Protein 1NZS (pdb70)

Secondary structure (DSSP, 8-state):
--------TTT-

InterPro domains:
  IPR000276 G protein-coupled receptor, rhodopsin-like [PF00001] (55-306)
  IPR000276 G protein-coupled receptor, rhodopsin-like [PR00237] (39-63)
  IPR000276 G protein-coupled receptor, rhodopsin-like [PR00237] (72-93)
  IPR000276 G protein-coupled receptor, rhodopsin-like [PR00237] (117-139)
  IPR000276 G protein-coupled receptor, rhodopsin-like [PR00237] (152-173)
  IPR000276 G protein-coupled receptor, rhodopsin-like [PR00237] (204-227)
  IPR000276 G protein-coupled receptor, rhodopsin-like [PR00237] (250-274)
  IPR000276 G protein-coupled receptor, rhodopsin-like [PR00237] (288-314)
  IPR000276 G protein-coupled receptor, rhodopsin-like [PS00237] (123-139)
  IPR000276 G protein-coupled receptor, rhodopsin-like [SM01381] (48-321)
  IPR000732 Rhodopsin [PR00579] (3-21)
  IPR000732 Rhodopsin [PR00579] (22-38)
  IPR000732 Rhodopsin [PR00579] (85-101)
  IPR000732 Rhodopsin [PR00579] (191-207)
  IPR000732 Rhodopsin [PR00579] (271-289)
  IPR000732 Rhodopsin [PR00579] (319-332)
  IPR001760 Opsin [PR00238] (60-72)
  IPR001760 Opsin [PR00238] (174-186)
  IPR001760 Opsin [PR00238] (285-297)
  IPR017452 GPCR, rhodopsin-like, 7TM [PS50262] (54-306)

B-factor: mean 28.28, std 30.86, range [15.0, 99.99]

GO terms:
  GO:0005502 11-cis retinal binding (F, IDA)
  GO:0008020 G protein-coupled photoreceptor activity (F, IDA)
  GO:0016020 membrane (C, IDA)
  GO:0016038 absorption of visible light (P, IDA)
  GO:0016056 G protein-coupled opsin signaling pathway (P, IDA)
  GO:0141190 transducin-mediated opsin signaling pathway (P, IDA)
  GO:0007603 phototransduction, visible light (P, IDA)
  GO:0016020 membrane (C, EXP)
  GO:0005515 protein binding (F, IPI)
  GO:0005886 plasma membrane (C, IDA)
  GO:0097381 photoreceptor disc membrane (C, TAS)
  GO:0000139 Golgi membrane (C, TAS)
  GO:0042802 identical protein binding (F, IPI)
  GO:0042622 photoreceptor outer segment membrane (C, IDA)
  GO:0002046 opsin binding (F, IDA)
  GO:0008270 zinc ion binding (F, IDA)
  GO:0009416 response to light stimulus (P, IDA)
  GO:0097648 G protein-coupled receptor complex (C, IDA)
  GO:0001965 G-protein alpha-subunit binding (F, IPI)
  GO:1990763 arrestin family protein binding (F, IPI)

Organism: Bos taurus (NCBI:txid9913)

Radius of gyration: 6.6 Å; Cα contacts (8 Å, |Δi|>4): 7; chains: 1; bounding box: 14×11×12 Å

Sequence (12 aa):
DDEAVKEQVAPADDEAVKEQVAPADDEAVKEQVAPADDEAVKEQVAPADDEAVKEQVAPADDEAVKEQVAPADDEAVKEQVAPADDEAVKEQVAPADDEAVKEQVAPADDEAVKEQVAPADDEAVKEQVAPADDEAVKEQVAPADDEAVKEQVAPADDEAVKEQVAPADDEAVKEQVAPADDEAVKEQVAPA

Foldseek 3Di:
DCPPVQVPVNVD

Solvent-accessible surface area: 1650 Å² total

Structure (mmCIF, N/CA/C/O backbone):
data_1NZS
#
_entry.id   1NZS
#
loop_
_atom_site.group_PDB
_atom_site.id
_atom_site.type_symbol
_atom_site.label_atom_id
_atom_site.label_alt_id
_atom_site.label_comp_id
_atom_site.label_asym_id
_atom_site.label_entity_id
_atom_site.label_seq_id
_atom_site.pdbx_PDB_ins_code
_atom_site.Cartn_x
_atom_site.Cartn_y
_atom_site.Cartn_z
_atom_site.occupancy
_atom_site.B_iso_or_equiv
_atom_site.auth_seq_id
_atom_site.auth_comp_id
_atom_site.auth_asym_id
_atom_site.auth_atom_id
_atom_site.pdbx_PDB_model_num
ATOM 1 N N . ASP A 1 1 ? 1.653 6.683 -2.728 1.00 15.00 330 ASP A N 1
ATOM 2 C CA . ASP A 1 1 ? 2.985 6.401 -3.253 1.00 15.00 330 ASP A CA 1
ATOM 3 C C . ASP A 1 1 ? 3.967 5.820 -2.267 1.00 15.00 330 ASP A C 1
ATOM 4 O O . ASP A 1 1 ? 5.003 5.562 -2.609 1.00 15.00 330 ASP A O 1
ATOM 12 N N . ASP A 1 2 ? 3.608 5.546 -1.086 1.00 15.00 331 ASP A N 1
ATOM 13 C CA . ASP A 1 2 ? 4.423 4.921 -0.048 1.00 15.00 331 ASP A CA 1
ATOM 14 C C . ASP A 1 2 ? 4.714 3.467 -0.327 1.00 15.00 331 ASP A C 1
ATOM 15 O O . ASP A 1 2 ? 5.810 3.049 -0.267 1.00 15.00 331 ASP A O 1
ATOM 21 N N . GLU A 1 3 ? 3.709 2.728 -0.565 1.00 15.00 332 GLU A N 1
ATOM 22 C CA . GLU A 1 3 ? 3.725 1.394 -1.119 1.00 15.00 332 GLU A CA 1
ATOM 23 C C . GLU A 1 3 ? 3.520 1.551 -2.616 1.00 15.00 332 GLU A C 1
ATOM 24 O O . GLU A 1 3 ? 2.740 2.273 -3.051 1.00 15.00 332 GLU A O 1
ATOM 31 N N . ALA A 1 4 ? 4.253 0.865 -3.373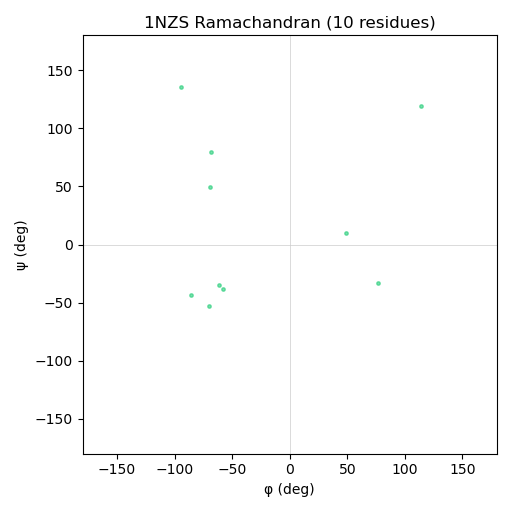 1.00 15.00 333 ALA A N 1
ATOM 32 C CA . ALA A 1 4 ? 4.356 1.007 -4.820 1.00 15.00 333 ALA A CA 1
ATOM 33 C C . ALA A 1 4 ? 3.209 0.613 -5.652 1.00 15.00 333 ALA A C 1
ATOM 34 O O . ALA A 1 4 ? 2.934 1.277 -6.602 1.00 15.00 333 ALA A O 1
ATOM 60 N N . VAL A 1 8 ? -5.513 2.692 -4.980 1.00 15.00 337 VAL A N 1
ATOM 61 C CA . VAL A 1 8 ? -6.881 2.199 -4.830 1.00 15.00 337 VAL A CA 1
ATOM 62 C C . VAL A 1 8 ? -6.948 1.261 -3.749 1.00 15.00 337 VAL A C 1
ATOM 63 O O . VAL A 1 8 ? -7.505 1.546 -2.805 1.00 15.00 337 VAL A O 1
ATOM 75 N N . LYS A 1 10 ? -5.028 0.306 -1.436 1.00 15.00 339 LYS A N 1
ATOM 76 C CA . LYS A 1 10 ? -4.009 0.567 -0.459 1.00 15.00 339 LYS A CA 1
ATOM 77 C C . LYS A 1 10 ? -4.546 0.401 0.933 1.00 15.00 339 LYS A C 1
ATOM 78 O O . LYS A 1 10 ? -5.217 1.235 1.414 1.00 15.00 339 LYS A O 1
ATOM 96 N N . GLU A 1 12 ? -3.817 -2.236 4.798 1.00 15.00 341 GLU A N 1
ATOM 97 C CA . GLU A 1 12 ? -2.782 -2.747 5.706 1.00 15.00 341 GLU A CA 1
ATOM 98 C C . GLU A 1 12 ? -1.865 -3.771 5.025 1.00 15.00 341 GLU A C 1
ATOM 99 O O . GLU A 1 12 ? -0.661 -3.681 5.207 1.00 15.00 341 GLU A O 1
ATOM 121 N N . GLN A 1 15 ? 0.488 -1.711 3.092 1.00 15.00 344 GLN A N 1
ATOM 122 C CA . GLN A 1 15 ? 1.420 -1.062 4.045 1.00 15.00 344 GLN A CA 1
ATOM 123 C C . GLN A 1 15 ? 2.505 -2.012 4.589 1.00 15.00 344 GLN A C 1
ATOM 124 O O . GLN A 1 15 ? 3.616 -1.565 4.820 1.00 15.00 344 GLN A O 1
ATOM 133 N N . VAL A 1 16 ? 2.181 -3.298 4.760 1.00 15.00 345 VAL A N 1
ATOM 134 C CA . VAL A 1 16 ? 3.107 -4.361 5.216 1.00 15.00 345 VAL A CA 1
ATOM 135 C C . VAL A 1 16 ? 4.289 -4.574 4.249 1.00 15.00 345 VAL A C 1
ATOM 136 O O . VAL A 1 16 ? 5.398 -4.805 4.705 1.00 15.00 345 VAL A O 1
ATOM 141 N N . ALA A 1 17 ? 4.052 -4.423 2.948 1.00 15.00 346 ALA A N 1
ATOM 142 C CA . ALA A 1 17 ? 5.086 -4.607 1.910 1.00 15.00 346 ALA A CA 1
ATOM 143 C C . ALA A 1 17 ? 6.310 -3.686 2.072 1.00 15.00 346 ALA A C 1
ATOM 144 O O . ALA A 1 17 ? 7.403 -4.148 1.771 1.00 15.00 346 ALA A O 1
ATOM 147 N N . PRO A 1 18 ? 6.159 -2.416 2.484 1.00 15.00 347 PRO A N 1
ATOM 148 C CA . PRO A 1 18 ? 7.290 -1.654 3.033 1.00 15.00 347 PRO A CA 1
ATOM 149 C C . PRO A 1 18 ? 7.522 -1.848 4.531 1.00 15.00 347 PRO A C 1
ATOM 150 O O . PRO A 1 18 ? 8.655 -2.005 4.927 1.00 15.00 347 PRO A O 1
ATOM 154 N N . ALA A 1 19 ? 6.465 -1.836 5.336 1.00 15.00 348 ALA A N 1
ATOM 155 C CA . ALA A 1 19 ? 6.532 -1.965 6.797 1.00 15.00 348 ALA A CA 1
ATOM 156 C C . ALA A 1 19 ? 5.413 -2.716 7.366 1.00 15.00 348 ALA A C 1
ATOM 157 O O . ALA A 1 19 ? 5.666 -3.804 7.753 1.00 15.00 348 ALA A O 1
ATOM 161 N N . ASP A 1 1 ? 2.103 6.518 -4.289 1.00 99.99 330 ASP A N 2
ATOM 162 C CA . ASP A 1 1 ? 3.483 6.235 -4.725 1.00 99.99 330 ASP A CA 2
ATOM 163 C C . ASP A 1 1 ? 4.397 5.725 -3.592 1.00 99.99 330 ASP A C 2
ATOM 164 O O . ASP A 1 1 ? 5.620 5.689 -3.737 1.00 99.99 330 ASP A O 2
ATOM 172 N N . ASP A 1 2 ? 3.758 5.170 -2.558 1.00 99.99 331 ASP A N 2
ATOM 173 C CA . ASP A 1 2 ? 4.409 4.574 -1.377 1.00 99.99 331 ASP A CA 2
ATOM 174 C C . ASP A 1 2 ? 4.789 3.106 -1.653 1.00 99.99 331 ASP A C 2
ATOM 175 O O . ASP A 1 2 ? 5.968 2.804 -1.826 1.00 99.99 331 ASP A O 2
ATOM 181 N N . GLU A 1 3 ? 3.797 2.222 -1.552 1.00 99.99 332 GLU A N 2
ATOM 182 C CA . GLU A 1 3 ? 3.837 0.831 -2.041 1.00 99.99 332 GLU A CA 2
ATOM 183 C C . GLU A 1 3 ? 3.521 0.858 -3.550 1.00 99.99 332 GLU A C 2
ATOM 184 O O . GLU A 1 3 ? 2.974 1.836 -4.064 1.00 99.99 332 GLU A O 2
ATOM 191 N N . ALA A 1 4 ? 3.920 -0.196 -4.267 1.00 99.99 333 ALA A N 2
ATOM 192 C CA . ALA A 1 4 ? 3.885 -0.215 -5.741 1.00 99.99 333 ALA A CA 2
ATOM 193 C C . ALA A 1 4 ? 2.689 -0.919 -6.409 1.00 99.99 333 ALA A C 2
ATOM 194 O O . ALA A 1 4 ? 2.319 -0.546 -7.523 1.00 99.99 333 ALA A O 2
ATOM 220 N N . VAL A 1 8 ? -6.179 1.039 -5.576 1.00 99.99 337 VAL A N 2
ATOM 221 C CA . VAL A 1 8 ? -7.607 0.666 -5.453 1.00 99.99 337 VAL A CA 2
ATOM 222 C C . VAL A 1 8 ? -7.966 0.406 -3.979 1.00 99.99 337 VAL A C 2
ATOM 223 O O . VAL A 1 8 ? -8.679 1.218 -3.389 1.00 99.99 337 VAL A O 2
ATOM 235 N N . LYS A 1 10 ? -5.843 0.059 -0.996 1.00 99.99 339 LYS A N 2
ATOM 236 C CA . LYS A 1 10 ? -4.524 0.240 -0.366 1.00 99.99 339 LYS A CA 2
ATOM 237 C C . LYS A 1 10 ? -4.706 0.429 1.148 1.00 99.99 339 LYS A C 2
ATOM 238 O O . LYS A 1 10 ? -4.868 1.543 1.650 1.00 99.99 339 LYS A O 2
ATOM 256 N N . GLU A 1 12 ? -3.757 -2.204 4.990 1.00 99.99 341 GLU A N 2
ATOM 257 C CA . GLU A 1 12 ? -2.620 -2.789 5.737 1.00 99.99 341 GLU A CA 2
ATOM 258 C C . GLU A 1 12 ? -1.847 -3.864 4.961 1.00 99.99 341 GLU A C 2
ATOM 259 O O . GLU A 1 12 ? -0.627 -3.933 5.101 1.00 99.99 341 GLU A O 2
ATOM 281 N N . GLN A 1 15 ? 0.462 -1.709 3.090 1.00 99.99 344 GLN A N 2
ATOM 282 C CA . GLN A 1 15 ? 1.426 -1.050 4.004 1.00 99.99 344 GLN A CA 2
ATOM 283 C C . GLN A 1 15 ? 2.551 -1.959 4.528 1.00 99.99 344 GLN A C 2
ATOM 284 O O . GLN A 1 15 ? 3.654 -1.467 4.763 1.00 99.99 344 GLN A O 2
ATOM 293 N N . VAL A 1 16 ? 2.256 -3.248 4.727 1.00 99.99 345 VAL A N 2
ATOM 294 C CA . VAL A 1 16 ? 3.222 -4.250 5.234 1.00 99.99 345 VAL A CA 2
ATOM 295 C C . VAL A 1 16 ? 4.407 -4.542 4.305 1.00 99.99 345 VAL A C 2
ATOM 296 O O . VAL A 1 16 ? 5.491 -4.862 4.796 1.00 99.99 345 VAL A O 2
ATOM 301 N N . ALA A 1 17 ? 4.175 -4.470 2.989 1.00 99.99 346 ALA A N 2
ATOM 302 C CA . ALA A 1 17 ? 5.222 -4.695 1.978 1.00 99.99 346 ALA A CA 2
ATOM 303 C C . ALA A 1 17 ? 6.411 -3.720 2.119 1.00 99.99 346 ALA A C 2
ATOM 304 O O . ALA A 1 17 ? 7.533 -4.141 1.839 1.00 99.99 346 ALA A O 2
ATOM 307 N N . PRO A 1 18 ? 6.194 -2.444 2.490 1.00 99.99 347 PRO A N 2
ATOM 308 C CA . PRO A 1 18 ? 7.274 -1.612 3.057 1.00 99.99 347 PRO A CA 2
ATOM 309 C C . PRO A 1 18 ? 7.600 -1.954 4.525 1.00 99.99 347 PRO A C 2
ATOM 310 O O . PRO A 1 18 ? 8.722 -2.372 4.804 1.00 99.99 347 PRO A O 2
ATOM 314 N N . ALA A 1 19 ? 6.614 -1.802 5.418 1.00 99.99 348 ALA A N 2
ATOM 315 C CA . ALA A 1 19 ? 6.803 -1.925 6.881 1.00 99.99 348 ALA A CA 2
ATOM 316 C C . ALA A 1 19 ? 5.461 -2.081 7.607 1.00 99.99 348 ALA A C 2
ATOM 317 O O . ALA A 1 19 ? 5.354 -3.067 8.368 1.00 99.99 348 ALA A O 2
ATOM 321 N N . ASP A 1 1 ? 2.705 6.528 -3.708 1.00 99.99 330 ASP A N 3
ATOM 322 C CA . ASP A 1 1 ? 4.061 6.152 -4.138 1.00 99.99 330 ASP A CA 3
ATOM 323 C C . ASP A 1 1 ? 5.072 5.987 -2.980 1.00 99.99 330 ASP A C 3
ATOM 324 O O . ASP A 1 1 ? 6.281 6.134 -3.164 1.00 99.99 330 ASP A O 3
ATOM 332 N N . ASP A 1 2 ? 4.546 5.565 -1.831 1.00 99.99 331 ASP A N 3
ATOM 333 C CA . ASP A 1 2 ? 5.336 5.143 -0.654 1.00 99.99 331 ASP A CA 3
ATOM 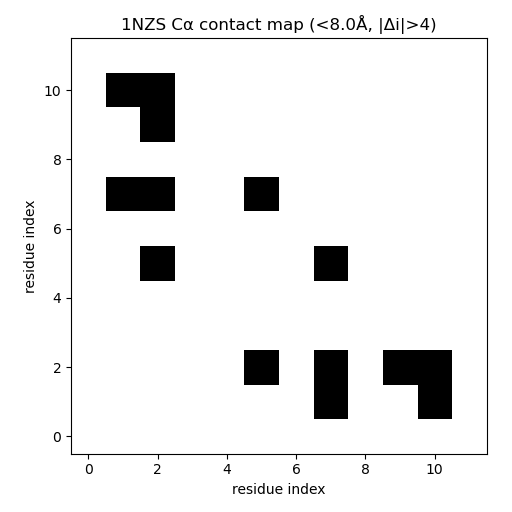334 C C . ASP A 1 2 ? 5.572 3.630 -0.772 1.00 99.99 331 ASP A C 3
ATOM 335 O O . ASP A 1 2 ? 6.712 3.183 -0.894 1.00 99.99 331 ASP A O 3
ATOM 341 N N . GLU A 1 3 ? 4.489 2.881 -0.565 1.00 99.99 332 GLU A N 3
ATOM 342 C CA . GLU A 1 3 ? 4.237 1.551 -1.137 1.00 99.99 332 GLU A CA 3
ATOM 343 C C . GLU A 1 3 ? 3.955 1.771 -2.642 1.00 99.99 332 GLU A C 3
ATOM 344 O O . GLU A 1 3 ? 3.427 2.812 -3.036 1.00 99.99 332 GLU A O 3
ATOM 351 N N . ALA A 1 4 ? 4.354 0.807 -3.473 1.00 99.99 333 ALA A N 3
ATOM 352 C CA . ALA A 1 4 ? 4.403 0.983 -4.941 1.00 99.99 333 ALA A CA 3
ATOM 353 C C . ALA A 1 4 ? 3.138 0.695 -5.776 1.00 99.99 333 ALA A C 3
ATOM 354 O O . ALA A 1 4 ? 3.036 1.192 -6.899 1.00 99.99 333 ALA A O 3
ATOM 380 N N . VAL A 1 8 ? -5.926 3.606 -4.338 1.00 99.99 337 VAL A N 3
ATOM 381 C CA . VAL A 1 8 ? -7.323 3.243 -4.009 1.00 99.99 337 VAL A CA 3
ATOM 382 C C . VAL A 1 8 ? -7.363 2.104 -2.976 1.00 99.99 337 VAL A C 3
ATOM 383 O O . VAL A 1 8 ? -7.849 2.319 -1.863 1.00 99.99 337 VAL A O 3
ATOM 395 N N . LYS A 1 10 ? -5.180 0.771 -1.170 1.00 99.99 339 LYS A N 3
ATOM 396 C CA . LYS A 1 10 ? -4.028 0.901 -0.262 1.00 99.99 339 LYS A CA 3
ATOM 397 C C . LYS 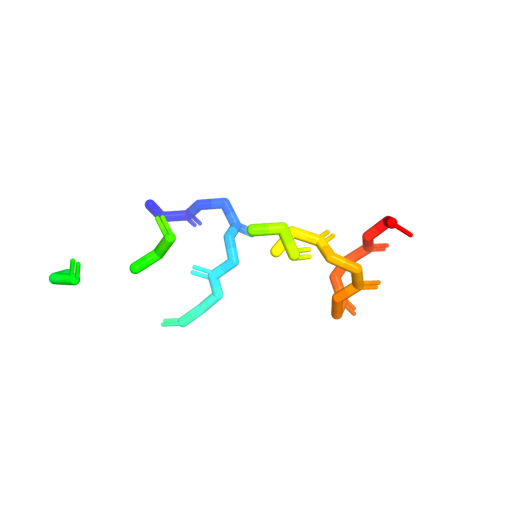A 1 10 ? -4.491 0.802 1.206 1.00 99.99 339 LYS A C 3
ATOM 398 O O . LYS A 1 10 ? -5.064 1.751 1.745 1.00 99.99 339 LYS A O 3
ATOM 416 N N . GLU A 1 12 ? -3.752 -2.228 4.882 1.00 99.99 341 GLU A N 3
ATOM 417 C CA . GLU A 1 12 ? -2.696 -2.832 5.723 1.00 99.99 341 GLU A CA 3
ATOM 418 C C . GLU A 1 12 ? -1.841 -3.867 4.982 1.00 99.99 341 GLU A C 3
ATOM 419 O O . GLU A 1 12 ? -0.617 -3.805 5.092 1.00 99.99 341 GLU A O 3
ATOM 441 N N . GLN A 1 15 ? 0.465 -1.632 3.043 1.00 99.99 344 GLN A N 3
ATOM 442 C CA . GLN A 1 15 ? 1.457 -0.958 3.919 1.00 99.99 344 GLN A CA 3
ATOM 443 C C . GLN A 1 15 ? 2.554 -1.875 4.471 1.00 99.99 344 GLN A C 3
ATOM 444 O O . GLN A 1 15 ? 3.663 -1.402 4.712 1.00 99.99 344 GLN A O 3
ATOM 453 N N . VAL A 1 16 ? 2.221 -3.150 4.712 1.00 99.99 345 VAL A N 3
ATOM 454 C CA . VAL A 1 16 ? 3.137 -4.203 5.192 1.00 99.99 345 VAL A CA 3
ATOM 455 C C . VAL A 1 16 ? 4.306 -4.490 4.227 1.00 99.99 345 VAL A C 3
ATOM 456 O O . VAL A 1 16 ? 5.395 -4.825 4.694 1.00 99.99 345 VAL A O 3
ATOM 461 N N . ALA A 1 17 ? 4.075 -4.339 2.919 1.00 99.99 346 ALA A N 3
ATOM 462 C CA . ALA A 1 17 ? 5.107 -4.567 1.890 1.00 99.99 346 ALA A CA 3
ATOM 463 C C . ALA A 1 17 ? 6.373 -3.700 2.086 1.00 99.99 346 ALA A C 3
ATOM 464 O O . ALA A 1 17 ? 7.457 -4.200 1.790 1.00 99.99 346 ALA A O 3
ATOM 467 N N . PRO A 1 18 ? 6.261 -2.436 2.535 1.00 99.99 347 PRO A N 3
ATOM 468 C CA . PRO A 1 18 ? 7.413 -1.758 3.161 1.00 99.99 347 PRO A CA 3
ATOM 469 C C . PRO A 1 18 ? 7.546 -1.950 4.685 1.00 99.99 347 PRO A C 3
ATOM 470 O O . PRO A 1 18 ? 8.615 -2.352 5.139 1.00 99.99 347 PRO A O 3
ATOM 474 N N . ALA A 1 19 ? 6.454 -1.751 5.435 1.00 99.99 348 ALA A N 3
ATOM 475 C CA . ALA A 1 19 ? 6.458 -1.762 6.914 1.00 99.99 348 ALA A CA 3
ATOM 476 C C . ALA A 1 19 ? 5.041 -1.975 7.472 1.00 99.99 348 ALA A C 3
ATOM 477 O O . ALA A 1 19 ? 4.820 -3.083 8.000 1.00 99.99 348 ALA A O 3
ATOM 481 N N . ASP A 1 1 ? 1.912 8.288 -0.509 1.00 99.99 330 ASP A N 4
ATOM 482 C CA . ASP A 1 1 ? 3.256 8.196 -1.106 1.00 99.99 330 ASP A CA 4
ATOM 483 C C . ASP A 1 1 ? 4.315 7.612 -0.152 1.00 99.99 330 ASP A C 4
ATOM 484 O O . ASP A 1 1 ? 5.518 7.827 -0.323 1.00 99.99 330 ASP A O 4
ATOM 492 N N . ASP A 1 2 ? 3.838 6.779 0.777 1.00 99.99 331 ASP A N 4
ATOM 493 C CA . ASP A 1 2 ? 4.682 5.975 1.679 1.00 99.99 331 ASP A CA 4
ATOM 494 C C . ASP A 1 2 ? 4.862 4.577 1.071 1.00 99.99 331 ASP A C 4
ATOM 495 O O . ASP A 1 2 ? 5.954 4.233 0.621 1.00 99.99 331 ASP A O 4
ATOM 501 N N . GLU A 1 3 ? 3.772 3.808 1.071 1.00 99.99 332 GLU A N 4
ATOM 502 C CA . GLU A 1 3 ? 3.611 2.535 0.354 1.00 99.99 332 GLU A CA 4
ATOM 503 C C . GLU A 1 3 ? 3.511 2.809 -1.160 1.00 99.99 332 GLU A C 4
ATOM 504 O O . GLU A 1 3 ? 3.199 3.920 -1.593 1.00 99.99 332 GLU A O 4
ATOM 511 N N . ALA A 1 4 ? 3.873 1.790 -1.943 1.00 99.99 333 ALA A N 4
ATOM 512 C CA . ALA A 1 4 ? 4.072 1.878 -3.401 1.00 99.99 333 ALA A CA 4
ATOM 513 C C . ALA A 1 4 ? 2.859 2.182 -4.296 1.00 99.99 333 ALA A C 4
ATOM 514 O O . ALA A 1 4 ? 3.025 2.871 -5.304 1.00 99.99 333 ALA A O 4
ATOM 540 N N . VAL A 1 8 ? -5.923 5.900 -2.960 1.00 99.99 337 VAL A N 4
ATOM 541 C CA . VAL A 1 8 ? -7.179 5.126 -2.893 1.00 99.99 337 VAL A CA 4
ATOM 542 C C . VAL A 1 8 ? -6.933 3.640 -2.610 1.00 99.99 337 VAL A C 4
ATOM 543 O O . VAL A 1 8 ? -7.413 3.130 -1.597 1.00 99.99 337 VAL A O 4
ATOM 555 N N . LYS A 1 10 ? -4.626 1.532 -1.113 1.00 99.99 339 LYS A N 4
ATOM 556 C CA . LYS A 1 10 ? -3.594 1.582 -0.065 1.00 99.99 339 LYS A CA 4
ATOM 557 C C . LYS A 1 10 ? -4.237 1.058 1.224 1.00 99.99 339 LYS A C 4
ATOM 558 O O . LYS A 1 10 ? -5.121 1.697 1.800 1.00 99.99 339 LYS A O 4
ATOM 576 N N . GLU A 1 12 ? -3.661 -1.907 4.837 1.00 99.99 341 GLU A N 4
ATOM 577 C CA . GLU A 1 12 ? -2.739 -2.508 5.815 1.00 99.99 341 GLU A CA 4
ATOM 578 C C . GLU A 1 12 ? -1.903 -3.615 5.161 1.00 99.99 341 GLU A C 4
ATOM 579 O O . GLU A 1 12 ? -0.682 -3.604 5.300 1.00 99.99 341 GLU A O 4
ATOM 601 N N . GLN A 1 15 ? 0.530 -1.897 2.937 1.00 99.99 344 GLN A N 4
ATOM 602 C CA . GLN A 1 15 ? 1.552 -1.231 3.771 1.00 99.99 344 GLN A CA 4
ATOM 603 C C . GLN A 1 15 ? 2.538 -2.222 4.424 1.00 99.99 344 GLN A C 4
ATOM 604 O O . GLN A 1 15 ? 3.589 -1.807 4.899 1.00 99.99 344 GLN A O 4
ATOM 613 N N . VAL A 1 16 ? 2.173 -3.507 4.460 1.00 99.99 345 VAL A N 4
ATOM 614 C CA . VAL A 1 16 ? 3.061 -4.616 4.865 1.00 99.99 345 VAL A CA 4
ATOM 615 C C . VAL A 1 16 ? 4.332 -4.666 3.990 1.00 99.99 345 VAL A C 4
ATOM 616 O O . VAL A 1 16 ? 5.405 -4.974 4.510 1.00 99.99 345 VAL A O 4
ATOM 621 N N . ALA A 1 17 ? 4.200 -4.295 2.712 1.00 99.99 346 ALA A N 4
ATOM 622 C CA . ALA A 1 17 ? 5.315 -4.303 1.747 1.00 99.99 346 ALA A CA 4
ATOM 623 C C . ALA A 1 17 ? 6.504 -3.406 2.153 1.00 99.99 346 ALA A C 4
ATOM 624 O O . ALA A 1 17 ? 7.634 -3.840 1.928 1.00 99.99 346 ALA A O 4
ATOM 627 N N . PRO A 1 18 ? 6.302 -2.198 2.711 1.00 99.99 347 PRO A N 4
ATOM 628 C CA . PRO A 1 18 ? 7.382 -1.515 3.453 1.00 99.99 347 PRO A CA 4
ATOM 629 C C . PRO A 1 18 ? 7.548 -1.969 4.916 1.00 99.99 347 PRO A C 4
ATOM 630 O O . PRO A 1 18 ? 8.682 -2.176 5.349 1.00 99.99 347 PRO A O 4
ATOM 634 N N . ALA A 1 19 ? 6.432 -2.170 5.623 1.00 99.99 348 ALA A N 4
ATOM 635 C CA . ALA A 1 19 ? 6.400 -2.581 7.043 1.00 99.99 348 ALA A CA 4
ATOM 636 C C . ALA A 1 19 ? 5.001 -3.089 7.421 1.00 99.99 348 ALA A C 4
ATOM 637 O O . ALA A 1 19 ? 4.893 -4.319 7.609 1.00 99.99 348 ALA A O 4
ATOM 641 N N . ASP A 1 1 ? -0.269 7.789 -2.886 1.00 99.99 330 ASP A N 5
ATOM 642 C CA . ASP A 1 1 ? 1.073 7.358 -3.320 1.00 99.99 330 ASP A CA 5
ATOM 643 C C . ASP A 1 1 ? 1.859 6.563 -2.253 1.00 99.99 330 ASP A C 5
ATOM 644 O O . ASP A 1 1 ? 3.026 6.234 -2.469 1.00 99.99 330 ASP A O 5
ATOM 652 N N . ASP A 1 2 ? 1.131 6.070 -1.249 1.00 99.99 331 ASP A N 5
ATOM 653 C CA . ASP A 1 2 ? 1.665 5.378 -0.055 1.00 99.99 331 ASP A CA 5
ATOM 654 C C . ASP A 1 2 ? 2.489 4.101 -0.295 1.00 99.99 331 ASP A C 5
ATOM 655 O O . ASP A 1 2 ? 3.601 4.001 0.227 1.00 99.99 331 ASP A O 5
ATOM 661 N N . GLU A 1 3 ? 1.917 3.134 -1.010 1.00 99.99 332 GLU A N 5
ATOM 662 C CA . GLU A 1 3 ? 2.607 1.896 -1.427 1.00 99.99 332 GLU A CA 5
ATOM 663 C C . GLU A 1 3 ? 2.905 1.973 -2.942 1.00 99.99 332 GLU A C 5
ATOM 664 O O . GLU A 1 3 ? 2.408 2.862 -3.632 1.00 99.99 332 GLU A O 5
ATOM 671 N N . ALA A 1 4 ? 3.849 1.145 -3.393 1.00 99.99 333 ALA A N 5
ATOM 672 C CA . ALA A 1 4 ? 4.397 1.202 -4.767 1.00 99.99 333 ALA A CA 5
ATOM 673 C C . ALA A 1 4 ? 3.633 0.488 -5.896 1.00 99.99 333 ALA A C 5
ATOM 674 O O . ALA A 1 4 ? 3.590 1.015 -7.013 1.00 99.99 333 ALA A O 5
ATOM 700 N N . VAL A 1 8 ? -5.770 -0.018 -6.499 1.00 99.99 337 VAL A N 5
ATOM 701 C CA . VAL A 1 8 ? -7.140 -0.382 -6.063 1.00 99.99 337 VAL A CA 5
ATOM 702 C C . VAL A 1 8 ? -7.225 -0.850 -4.592 1.00 99.99 337 VAL A C 5
ATOM 703 O O . VAL A 1 8 ? -7.552 -0.021 -3.742 1.00 99.99 337 VAL A O 5
ATOM 715 N N . LYS A 1 10 ? -5.795 -1.272 -1.722 1.00 99.99 339 LYS A N 5
ATOM 716 C CA . LYS A 1 10 ? -4.539 -0.792 -1.117 1.00 99.99 339 LYS A CA 5
ATOM 717 C C . LYS A 1 10 ? -4.763 -0.431 0.364 1.00 99.99 339 LYS A C 5
ATOM 718 O O . LYS A 1 10 ? -4.990 0.730 0.713 1.00 99.99 339 LYS A O 5
ATOM 736 N N . GLU A 1 12 ? -3.843 -2.239 4.703 1.00 99.99 341 GLU A N 5
ATOM 737 C CA . GLU A 1 12 ? -2.741 -2.656 5.595 1.00 99.99 341 GLU A CA 5
ATOM 738 C C . GLU A 1 12 ? -1.848 -3.725 4.951 1.00 99.99 341 GLU A C 5
ATOM 739 O O . GLU A 1 12 ? -0.642 -3.702 5.180 1.00 99.99 341 GLU A O 5
ATOM 761 N N . GLN A 1 15 ? 0.457 -1.773 3.206 1.00 99.99 344 GLN A N 5
ATOM 762 C CA . GLN A 1 15 ? 1.394 -1.158 4.174 1.00 99.99 344 GLN A CA 5
ATOM 763 C C . GLN A 1 15 ? 2.564 -2.078 4.555 1.00 99.99 344 GLN A C 5
ATOM 764 O O . GLN A 1 15 ? 3.690 -1.592 4.599 1.00 99.99 344 GLN A O 5
ATOM 773 N N . VAL A 1 16 ? 2.301 -3.379 4.762 1.00 99.99 345 VAL A N 5
ATOM 774 C CA . VAL A 1 16 ? 3.288 -4.355 5.267 1.00 99.99 345 VAL A CA 5
ATOM 775 C C . VAL A 1 16 ? 4.424 -4.629 4.255 1.00 99.99 345 VAL A C 5
ATOM 776 O O . VAL A 1 16 ? 5.545 -4.915 4.678 1.00 99.99 345 VAL A O 5
ATOM 781 N N . ALA A 1 17 ? 4.121 -4.562 2.958 1.00 99.99 346 ALA A N 5
ATOM 782 C CA . ALA A 1 17 ? 5.144 -4.749 1.903 1.00 99.99 346 ALA A CA 5
ATOM 783 C C . ALA A 1 17 ? 6.296 -3.727 2.024 1.00 99.99 346 ALA A C 5
ATOM 784 O O . ALA A 1 17 ? 7.437 -4.113 1.762 1.00 99.99 346 ALA A O 5
ATOM 787 N N . PRO A 1 18 ? 6.028 -2.451 2.357 1.00 99.99 347 PRO A N 5
ATOM 788 C CA . PRO A 1 18 ? 7.043 -1.581 2.985 1.00 99.99 347 PRO A CA 5
ATOM 789 C C . PRO A 1 18 ? 7.401 -1.946 4.438 1.00 99.99 347 PRO A C 5
ATOM 790 O O . PRO A 1 18 ? 8.578 -2.188 4.714 1.00 99.99 347 PRO A O 5
ATOM 794 N N . ALA A 1 19 ? 6.415 -1.955 5.342 1.00 99.99 348 ALA A N 5
ATOM 795 C CA . ALA A 1 19 ? 6.606 -2.204 6.787 1.00 99.99 348 ALA A CA 5
ATOM 796 C C . ALA A 1 19 ? 5.289 -2.592 7.475 1.00 99.99 348 ALA A C 5
ATOM 797 O O . ALA A 1 19 ? 5.280 -3.689 8.074 1.00 99.99 348 ALA A O 5
ATOM 801 N N . ASP A 1 1 ? 1.411 5.912 -3.555 1.00 99.99 330 ASP A N 6
ATOM 802 C CA . ASP A 1 1 ? 2.712 5.465 -4.081 1.00 99.99 330 ASP A CA 6
ATOM 803 C C . ASP A 1 1 ? 3.842 5.346 -3.040 1.00 99.99 330 ASP A C 6
ATOM 804 O O . ASP A 1 1 ? 5.008 5.619 -3.327 1.00 99.99 330 ASP A O 6
ATOM 812 N N . ASP A 1 2 ? 3.473 4.918 -1.820 1.00 99.99 331 ASP A N 6
ATOM 813 C CA . ASP A 1 2 ? 4.434 4.488 -0.789 1.00 99.99 331 ASP A CA 6
ATOM 814 C C . ASP A 1 2 ? 4.851 3.022 -1.019 1.00 99.99 331 ASP A C 6
ATOM 815 O O . ASP A 1 2 ? 6.032 2.707 -1.023 1.00 99.99 331 ASP A O 6
ATOM 821 N N . GLU A 1 3 ? 3.835 2.149 -1.088 1.00 99.99 332 GLU A N 6
ATOM 822 C CA . GLU A 1 3 ? 3.868 0.881 -1.835 1.00 99.99 332 GLU A CA 6
ATOM 823 C C . GLU A 1 3 ? 3.493 1.220 -3.293 1.00 99.99 332 GLU A C 6
ATOM 824 O O . GLU A 1 3 ? 2.695 2.121 -3.549 1.00 99.99 332 GLU A O 6
ATOM 831 N N . ALA A 1 4 ? 4.102 0.497 -4.235 1.00 99.99 333 ALA A N 6
ATOM 832 C CA . ALA A 1 4 ? 4.091 0.823 -5.675 1.00 99.99 333 ALA A CA 6
ATOM 833 C C . ALA A 1 4 ? 2.839 0.555 -6.545 1.00 99.99 333 ALA A C 6
ATOM 834 O O . ALA A 1 4 ? 2.598 1.299 -7.485 1.00 99.99 333 ALA A O 6
ATOM 860 N N . VAL A 1 8 ? -6.150 2.255 -5.286 1.00 99.99 337 VAL A N 6
ATOM 861 C CA . VAL A 1 8 ? -7.441 1.580 -5.042 1.00 99.99 337 VAL A CA 6
ATOM 862 C C . VAL A 1 8 ? -7.287 0.398 -4.059 1.00 99.99 337 VAL A C 6
ATOM 863 O O . VAL A 1 8 ? -7.785 0.491 -2.938 1.00 99.99 337 VAL A O 6
ATOM 875 N N . LYS A 1 10 ? -5.058 -0.590 -2.151 1.00 99.99 339 LYS A N 6
ATOM 876 C CA . LYS A 1 10 ? -4.060 -0.290 -1.107 1.00 99.99 339 LYS A CA 6
ATOM 877 C C . LYS A 1 10 ? -4.652 -0.387 0.316 1.00 99.99 339 LYS A C 6
ATOM 878 O O . LYS A 1 10 ? -5.384 0.492 0.771 1.00 99.99 339 LYS A O 6
ATOM 896 N N . GLU A 1 12 ? -3.883 -2.415 4.556 1.00 99.99 341 GLU A N 6
ATOM 897 C CA . GLU A 1 12 ? -2.824 -2.684 5.547 1.00 99.99 341 GLU A CA 6
ATOM 898 C C . GLU A 1 12 ? -1.831 -3.742 5.028 1.00 99.99 341 GLU A C 6
ATOM 899 O O . GLU A 1 12 ? -0.656 -3.633 5.339 1.00 99.99 341 GLU A O 6
ATOM 921 N N . GLN A 1 15 ? 0.460 -1.709 3.183 1.00 99.99 344 GLN A N 6
ATOM 922 C CA . GLN A 1 15 ? 1.397 -1.097 4.148 1.00 99.99 344 GLN A CA 6
ATOM 923 C C . GLN A 1 15 ? 2.501 -2.074 4.610 1.00 99.99 344 GLN A C 6
ATOM 924 O O . GLN A 1 15 ? 3.653 -1.675 4.657 1.00 99.99 344 GLN A O 6
ATOM 933 N N . VAL A 1 16 ? 2.134 -3.336 4.895 1.00 99.99 345 VAL A N 6
ATOM 934 C CA . VAL A 1 16 ? 3.034 -4.458 5.256 1.00 99.99 345 VAL A CA 6
ATOM 935 C C . VAL A 1 16 ? 4.145 -4.735 4.220 1.00 99.99 345 VAL A C 6
ATOM 936 O O . VAL A 1 16 ? 5.183 -5.286 4.576 1.00 99.99 345 VAL A O 6
ATOM 941 N N . ALA A 1 17 ? 3.917 -4.363 2.948 1.00 99.99 346 ALA A N 6
ATOM 942 C CA . ALA A 1 17 ? 4.918 -4.540 1.884 1.00 99.99 346 ALA A CA 6
ATOM 943 C C . ALA A 1 17 ? 6.199 -3.690 2.069 1.00 99.99 346 ALA A C 6
ATOM 944 O O . ALA A 1 17 ? 7.273 -4.246 1.872 1.00 99.99 346 ALA A O 6
ATOM 947 N N . PRO A 1 18 ? 6.121 -2.383 2.410 1.00 99.99 347 PRO A N 6
ATOM 948 C CA . PRO A 1 18 ? 7.295 -1.668 2.953 1.00 99.99 347 PRO A CA 6
ATOM 949 C C . PRO A 1 18 ? 7.530 -1.765 4.472 1.00 99.99 347 PRO A C 6
ATOM 950 O O . PRO A 1 18 ? 8.683 -1.822 4.886 1.00 99.99 347 PRO A O 6
ATOM 954 N N . ALA A 1 19 ? 6.453 -1.770 5.281 1.00 99.99 348 ALA A N 6
ATOM 955 C CA . ALA A 1 19 ? 6.522 -1.832 6.755 1.00 99.99 348 ALA A CA 6
ATOM 956 C C . ALA A 1 19 ? 5.159 -2.193 7.373 1.00 99.99 348 ALA A C 6
ATOM 957 O O . ALA A 1 19 ? 5.082 -3.314 7.918 1.00 99.99 348 ALA A O 6
ATOM 961 N N . ASP A 1 1 ? 0.606 8.557 1.413 1.00 99.99 330 ASP A N 7
ATOM 962 C CA . ASP A 1 1 ? 1.934 8.800 0.798 1.00 99.99 330 ASP A CA 7
ATOM 963 C C . ASP A 1 1 ? 3.128 7.974 1.342 1.00 99.99 330 ASP A C 7
ATOM 964 O O . ASP A 1 1 ? 4.004 7.576 0.578 1.00 99.99 330 ASP A O 7
ATOM 972 N N . ASP A 1 2 ? 3.113 7.691 2.648 1.00 99.99 331 ASP A N 7
ATOM 973 C CA . ASP A 1 2 ? 4.134 6.866 3.340 1.00 99.99 331 ASP A CA 7
ATOM 974 C C . ASP A 1 2 ? 4.348 5.466 2.724 1.00 99.99 331 ASP A C 7
ATOM 975 O O . ASP A 1 2 ? 5.421 4.880 2.834 1.00 99.99 331 ASP A O 7
ATOM 981 N N . GLU A 1 3 ? 3.271 4.936 2.157 1.00 99.99 332 GLU A N 7
ATOM 982 C CA . GLU A 1 3 ? 3.230 3.626 1.491 1.00 99.99 332 GLU A CA 7
ATOM 983 C C . GLU A 1 3 ? 2.889 3.846 0.008 1.00 99.99 332 GLU A C 7
ATOM 984 O O . GLU A 1 3 ? 1.782 4.265 -0.324 1.00 99.99 332 GLU A O 7
ATOM 991 N N . ALA A 1 4 ? 3.952 3.800 -0.787 1.00 99.99 333 ALA A N 7
ATOM 992 C CA . ALA A 1 4 ? 3.905 3.946 -2.258 1.00 99.99 333 ALA A CA 7
ATOM 993 C C . ALA A 1 4 ? 3.160 2.842 -3.032 1.00 99.99 333 ALA A C 7
ATOM 994 O O . ALA A 1 4 ? 2.644 3.108 -4.117 1.00 99.99 333 ALA A O 7
ATOM 1020 N N . VAL A 1 8 ? -4.900 3.308 -4.002 1.00 99.99 337 VAL A N 7
ATOM 1021 C CA . VAL A 1 8 ? -6.243 2.702 -4.155 1.00 99.99 337 VAL A CA 7
ATOM 1022 C C . VAL A 1 8 ? -6.498 1.723 -2.991 1.00 99.99 337 VAL A C 7
ATOM 1023 O O . VAL A 1 8 ? -7.188 2.049 -2.029 1.00 99.99 337 VAL A O 7
ATOM 1035 N N . LYS A 1 10 ? -4.992 1.029 -0.414 1.00 99.99 339 LYS A N 7
ATOM 1036 C CA . LYS A 1 10 ? -4.090 1.501 0.658 1.00 99.99 339 LYS A CA 7
ATOM 1037 C C . LYS A 1 10 ? -4.597 1.076 2.051 1.00 99.99 339 LYS A C 7
ATOM 1038 O O . LYS A 1 10 ? -5.329 1.781 2.741 1.00 99.99 339 LYS A O 7
ATOM 1056 N N . GLU A 1 12 ? -3.579 -2.298 5.234 1.00 99.99 341 GLU A N 7
ATOM 1057 C CA . GLU A 1 12 ? -2.475 -3.003 5.917 1.00 99.99 341 GLU A CA 7
ATOM 1058 C C . GLU A 1 12 ? -1.669 -3.992 5.050 1.00 99.99 341 GLU A C 7
ATOM 1059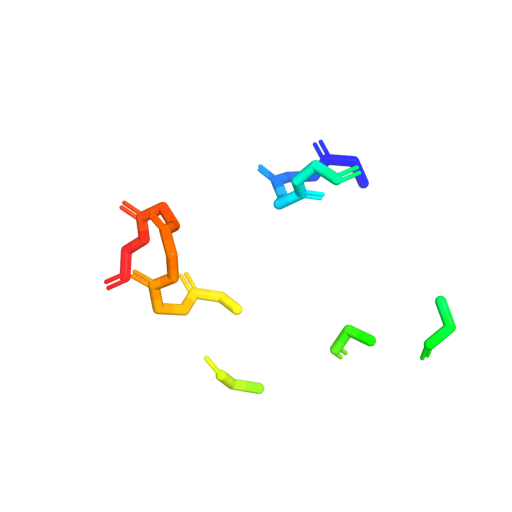 O O . GLU A 1 12 ? -0.456 -4.055 5.212 1.00 99.99 341 GLU A O 7
ATOM 1081 N N . GLN A 1 15 ? 0.407 -1.709 2.984 1.00 99.99 344 GLN A N 7
ATOM 1082 C CA . GLN A 1 15 ? 1.225 -1.048 4.026 1.00 99.99 344 GLN A CA 7
ATOM 1083 C C . GLN A 1 15 ? 2.382 -1.891 4.589 1.00 99.99 344 GLN A C 7
ATOM 1084 O O . GLN A 1 15 ? 3.509 -1.401 4.669 1.00 99.99 344 GLN A O 7
ATOM 1093 N N . VAL A 1 16 ? 2.099 -3.147 4.932 1.00 99.99 345 VAL A N 7
ATOM 1094 C CA . VAL A 1 16 ? 3.105 -4.082 5.476 1.00 99.99 345 VAL A CA 7
ATOM 1095 C C . VAL A 1 16 ? 4.236 -4.427 4.487 1.00 99.99 345 VAL A C 7
ATOM 10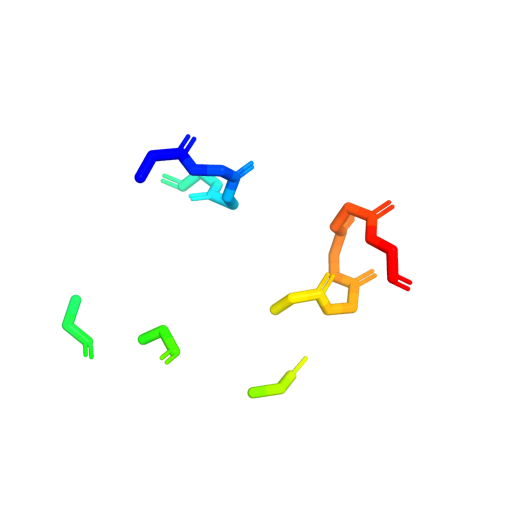96 O O . VAL A 1 16 ? 5.396 -4.472 4.889 1.00 99.99 345 VAL A O 7
ATOM 1101 N N . ALA A 1 17 ? 3.904 -4.460 3.195 1.00 99.99 346 ALA A N 7
ATOM 1102 C CA . ALA A 1 17 ? 4.871 -4.736 2.111 1.00 99.99 346 ALA A CA 7
ATOM 1103 C C . ALA A 1 17 ? 6.129 -3.830 2.090 1.00 99.99 346 ALA A C 7
ATOM 1104 O O . ALA A 1 17 ? 7.171 -4.305 1.642 1.00 99.99 346 ALA A O 7
ATOM 1107 N N . PRO A 1 18 ? 6.031 -2.537 2.454 1.00 99.99 347 PRO A N 7
ATOM 1108 C CA . PRO A 1 18 ? 7.225 -1.780 2.882 1.00 99.99 347 PRO A CA 7
ATOM 1109 C C . PRO A 1 18 ? 7.420 -1.688 4.408 1.00 99.99 347 PRO A C 7
ATOM 1110 O O . PRO A 1 18 ? 8.560 -1.656 4.867 1.00 99.99 347 PRO A O 7
ATOM 1114 N N . ALA A 1 19 ? 6.329 -1.556 5.167 1.00 99.99 348 ALA A N 7
ATOM 1115 C CA . ALA A 1 19 ? 6.381 -1.430 6.643 1.00 99.99 348 ALA A CA 7
ATOM 1116 C C . ALA A 1 19 ? 5.527 -2.462 7.410 1.00 99.99 348 ALA A C 7
ATOM 1117 O O . ALA A 1 19 ? 6.131 -3.436 7.909 1.00 99.99 348 ALA A O 7
ATOM 1121 N N . ASP A 1 1 ? 3.022 6.647 -2.558 1.00 99.99 330 ASP A N 8
ATOM 1122 C CA . ASP A 1 1 ? 4.396 6.279 -2.984 1.00 99.99 330 ASP A CA 8
ATOM 1123 C C . ASP A 1 1 ? 5.240 5.384 -2.046 1.00 99.99 330 ASP A C 8
ATOM 1124 O O . ASP A 1 1 ? 6.045 4.592 -2.526 1.00 99.99 330 ASP A O 8
ATOM 1132 N N . ASP A 1 2 ? 5.017 5.498 -0.732 1.00 99.99 331 ASP A N 8
ATOM 1133 C CA . ASP A 1 2 ? 5.654 4.633 0.293 1.00 99.99 331 ASP A CA 8
ATOM 1134 C C . ASP A 1 2 ? 5.546 3.119 0.012 1.00 99.99 331 ASP A C 8
ATOM 1135 O O . ASP A 1 2 ? 6.429 2.350 0.377 1.00 99.99 331 ASP A O 8
ATOM 1141 N N . GLU A 1 3 ? 4.439 2.728 -0.610 1.00 99.99 332 GLU A N 8
ATOM 1142 C CA . GLU A 1 3 ? 4.233 1.372 -1.148 1.00 99.99 332 GLU A CA 8
ATOM 1143 C C . GLU A 1 3 ? 4.192 1.489 -2.681 1.00 99.99 332 GLU A C 8
ATOM 1144 O O . GLU A 1 3 ? 3.227 1.995 -3.253 1.00 99.99 332 GLU A O 8
ATOM 1151 N N . ALA A 1 4 ? 5.235 0.952 -3.307 1.00 99.99 333 ALA A N 8
ATOM 1152 C CA . ALA A 1 4 ? 5.475 1.064 -4.764 1.00 99.99 333 ALA A CA 8
ATOM 1153 C C . ALA A 1 4 ? 4.326 0.643 -5.701 1.00 99.99 333 ALA A C 8
ATOM 1154 O O . ALA A 1 4 ? 3.923 1.436 -6.550 1.00 99.99 333 ALA A O 8
ATOM 1180 N N . VAL A 1 8 ? -3.594 3.686 -4.686 1.00 99.99 337 VAL A N 8
ATOM 1181 C CA . VAL A 1 8 ? -5.064 3.490 -4.658 1.00 99.99 337 VAL A CA 8
ATOM 1182 C C . VAL A 1 8 ? -5.453 2.433 -3.606 1.00 99.99 337 VAL A C 8
ATOM 1183 O O . VAL A 1 8 ? -6.238 2.707 -2.702 1.00 99.99 337 VAL A O 8
ATOM 1195 N N . LYS A 1 10 ? -3.757 1.338 -0.990 1.00 99.99 339 LYS A N 8
ATOM 1196 C CA . LYS A 1 10 ? -2.977 1.461 0.261 1.00 99.99 339 LYS A CA 8
ATOM 1197 C C . LYS A 1 10 ? -3.790 1.094 1.516 1.00 99.99 339 LYS A C 8
ATOM 1198 O O . LYS A 1 10 ? -4.477 1.901 2.138 1.00 99.99 339 LYS A O 8
ATOM 1216 N N . GLU A 1 12 ? -3.794 -2.137 4.864 1.00 99.99 341 GLU A N 8
ATOM 1217 C CA . GLU A 1 12 ? -2.865 -2.811 5.798 1.00 99.99 341 GLU A CA 8
ATOM 1218 C C . GLU A 1 12 ? -1.881 -3.761 5.083 1.00 99.99 341 GLU A C 8
ATOM 1219 O O . GLU A 1 12 ? -0.679 -3.532 5.160 1.00 99.99 341 GLU A O 8
ATOM 1241 N N . GLN A 1 15 ? 0.560 -1.682 3.014 1.00 99.99 344 GLN A N 8
ATOM 1242 C CA . GLN A 1 15 ? 1.502 -1.054 3.966 1.00 99.99 344 GLN A CA 8
ATOM 1243 C C . GLN A 1 15 ? 2.517 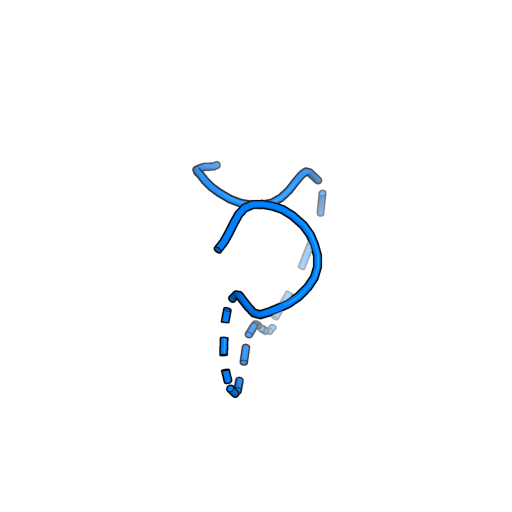-2.019 4.607 1.00 99.99 344 GLN A C 8
ATOM 1244 O O . GLN A 1 15 ? 3.647 -1.628 4.891 1.00 99.99 344 GLN A O 8
ATOM 1253 N N . VAL A 1 16 ? 2.113 -3.277 4.774 1.00 99.99 345 VAL A N 8
ATOM 1254 C CA . VAL A 1 16 ? 3.006 -4.380 5.201 1.00 99.99 345 VAL A CA 8
ATOM 1255 C C . VAL A 1 16 ? 4.214 -4.559 4.254 1.00 99.99 345 VAL A C 8
ATOM 1256 O O . VAL A 1 16 ? 5.342 -4.652 4.730 1.00 99.99 345 VAL A O 8
ATOM 1261 N N . ALA A 1 17 ? 3.991 -4.398 2.948 1.00 99.99 346 ALA A N 8
ATOM 1262 C CA . ALA A 1 17 ? 5.040 -4.582 1.920 1.00 99.99 346 ALA A CA 8
ATOM 1263 C C . ALA A 1 17 ? 6.279 -3.663 2.052 1.00 99.99 346 ALA A C 8
ATOM 1264 O O . ALA A 1 17 ? 7.354 -4.086 1.622 1.00 99.99 346 ALA A O 8
ATOM 1267 N N . PRO A 1 18 ? 6.141 -2.404 2.509 1.00 99.99 347 PRO A N 8
ATOM 1268 C CA . PRO A 1 18 ? 7.300 -1.651 3.028 1.00 99.99 347 PRO A CA 8
ATOM 1269 C C . PRO A 1 18 ? 7.527 -1.786 4.545 1.00 99.99 347 PRO A C 8
ATOM 1270 O O . PRO A 1 18 ? 8.672 -1.779 4.987 1.00 99.99 347 PRO A O 8
ATOM 1274 N N . ALA A 1 19 ? 6.448 -1.846 5.327 1.00 99.99 348 ALA A N 8
ATOM 1275 C CA . ALA A 1 19 ? 6.517 -1.967 6.801 1.00 99.99 348 ALA A CA 8
ATOM 1276 C C . ALA A 1 19 ? 5.805 -3.213 7.376 1.00 99.99 348 ALA A C 8
ATOM 1277 O O . ALA A 1 19 ? 6.540 -4.147 7.767 1.00 99.99 348 ALA A O 8
ATOM 1281 N N . ASP A 1 1 ? 1.093 7.803 -1.640 1.00 99.99 330 ASP A N 9
ATOM 1282 C CA . ASP A 1 1 ? 2.331 7.243 -2.238 1.00 99.99 330 ASP A CA 9
ATOM 1283 C C . ASP A 1 1 ? 3.104 6.173 -1.424 1.00 99.99 330 ASP A C 9
ATOM 1284 O O . ASP A 1 1 ? 4.091 5.622 -1.907 1.00 99.99 330 ASP A O 9
ATOM 1292 N N . ASP A 1 2 ? 2.573 5.822 -0.251 1.00 99.99 331 ASP A N 9
ATOM 1293 C CA . ASP A 1 2 ? 3.176 4.850 0.694 1.00 99.99 331 ASP A CA 9
ATOM 1294 C C . ASP A 1 2 ? 3.607 3.481 0.129 1.00 99.99 331 ASP A C 9
ATOM 1295 O O . ASP A 1 2 ? 4.654 2.966 0.513 1.00 99.99 331 ASP A O 9
ATOM 1301 N N . GLU A 1 3 ? 2.838 2.937 -0.812 1.00 99.99 332 GLU A N 9
ATOM 1302 C CA . GLU A 1 3 ? 3.094 1.588 -1.346 1.00 99.99 332 GLU A CA 9
ATOM 1303 C C . GLU A 1 3 ? 3.461 1.650 -2.839 1.00 99.99 332 GLU A C 9
ATOM 1304 O O . GLU A 1 3 ? 2.614 1.496 -3.720 1.00 99.99 332 GLU A O 9
ATOM 1311 N N . ALA A 1 4 ? 4.770 1.675 -3.070 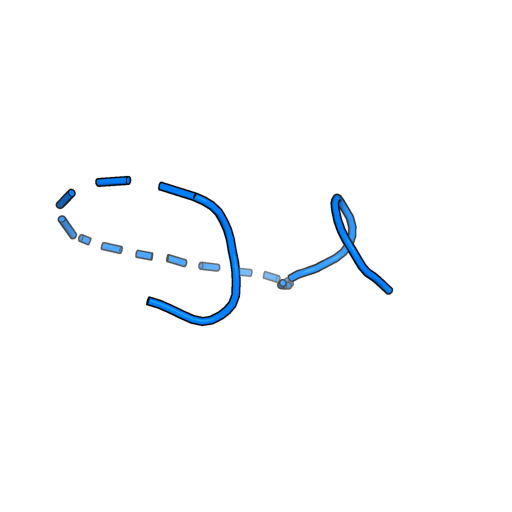1.00 99.99 333 ALA A N 9
ATOM 1312 C CA . ALA A 1 4 ? 5.384 1.817 -4.408 1.00 99.99 333 ALA A CA 9
ATOM 1313 C C . ALA A 1 4 ? 4.850 0.877 -5.507 1.00 99.99 333 ALA A C 9
ATOM 1314 O O . ALA A 1 4 ? 4.525 1.344 -6.597 1.00 99.99 333 ALA A O 9
ATOM 1340 N N . VAL A 1 8 ? -3.178 1.953 -6.349 1.00 99.99 337 VAL A N 9
ATOM 1341 C CA . VAL A 1 8 ? -4.587 1.499 -6.353 1.00 99.99 337 VAL A CA 9
ATOM 1342 C C . VAL A 1 8 ? -4.887 0.744 -5.044 1.00 99.99 337 VAL A C 9
ATOM 1343 O O . VAL A 1 8 ? -5.624 1.229 -4.184 1.00 99.99 337 VAL A O 9
ATOM 1355 N N . LYS A 1 10 ? -4.053 0.219 -1.895 1.00 99.99 339 LYS A N 9
ATOM 1356 C CA . LYS A 1 10 ? -3.417 0.756 -0.676 1.00 99.99 339 LYS A CA 9
ATOM 1357 C C . LYS A 1 10 ? -4.263 0.513 0.584 1.00 99.99 339 LYS A C 9
ATOM 1358 O O . LYS A 1 10 ? -5.199 1.245 0.902 1.00 99.99 339 LYS A O 9
ATOM 1376 N N . GLU A 1 12 ? -3.923 -2.042 4.603 1.00 99.99 341 GLU A N 9
ATOM 1377 C CA . GLU A 1 12 ? -2.963 -2.546 5.607 1.00 99.99 341 GLU A CA 9
ATOM 1378 C C . GLU A 1 12 ? -1.994 -3.607 5.049 1.00 99.99 341 GLU A C 9
ATOM 1379 O O . GLU A 1 12 ? -0.791 -3.475 5.256 1.00 99.99 341 GLU A O 9
ATOM 1401 N N . GLN A 1 15 ? 0.619 -1.846 3.158 1.00 99.99 344 GLN A N 9
ATOM 1402 C CA . GLN A 1 15 ? 1.582 -1.224 4.101 1.00 99.99 344 GLN A CA 9
ATOM 1403 C C . GLN A 1 15 ? 2.645 -2.209 4.619 1.00 99.99 344 GLN A C 9
ATOM 1404 O O . GLN A 1 15 ? 3.795 -1.829 4.843 1.00 99.99 344 GLN A O 9
ATOM 1413 N N . VAL A 1 16 ? 2.243 -3.475 4.744 1.00 99.99 345 VAL A N 9
ATOM 1414 C CA . VAL A 1 16 ? 3.132 -4.603 5.100 1.00 99.99 345 VAL A CA 9
ATOM 1415 C C . VAL A 1 16 ? 4.331 -4.726 4.133 1.00 99.99 345 VAL A C 9
ATOM 1416 O O . VAL A 1 16 ? 5.462 -4.872 4.592 1.00 99.99 345 VAL A O 9
ATOM 1421 N N . ALA A 1 17 ? 4.102 -4.478 2.842 1.00 99.99 346 ALA A N 9
ATOM 1422 C CA . ALA A 1 17 ? 5.156 -4.558 1.807 1.00 99.99 346 ALA A CA 9
ATOM 1423 C C . ALA A 1 17 ? 6.315 -3.547 1.982 1.00 99.99 346 ALA A C 9
ATOM 1424 O O . ALA A 1 17 ? 7.432 -3.875 1.581 1.00 99.99 346 ALA A O 9
ATOM 1427 N N . PRO A 1 18 ? 6.054 -2.304 2.434 1.00 99.99 347 PRO A N 9
ATOM 1428 C CA . PRO A 1 18 ? 7.101 -1.476 3.066 1.00 99.99 347 PRO A CA 9
ATOM 1429 C C . PRO A 1 18 ? 7.535 -2.024 4.437 1.00 99.99 347 PRO A C 9
ATOM 1430 O O . PRO A 1 18 ? 8.715 -2.297 4.635 1.00 99.99 347 PRO A O 9
ATOM 1434 N N . ALA A 1 19 ? 6.594 -2.104 5.382 1.00 99.99 348 ALA A N 9
ATOM 1435 C CA . ALA A 1 19 ? 6.867 -2.591 6.755 1.00 99.99 348 ALA A CA 9
ATOM 1436 C C . ALA A 1 19 ? 5.838 -3.600 7.300 1.00 99.99 348 ALA A C 9
ATOM 1437 O O . ALA A 1 19 ? 6.280 -4.667 7.779 1.00 99.99 348 ALA A O 9
ATOM 1441 N N . ASP A 1 1 ? 1.232 4.747 -4.407 1.00 99.99 330 ASP A N 10
ATOM 1442 C CA . ASP A 1 1 ? 2.568 4.582 -5.028 1.00 99.99 330 ASP A CA 10
ATOM 1443 C C . ASP A 1 1 ? 3.662 3.870 -4.195 1.00 99.99 330 ASP A C 10
ATOM 1444 O O . ASP A 1 1 ? 4.482 3.143 -4.751 1.00 99.99 330 ASP A O 10
ATOM 1452 N N . ASP A 1 2 ? 3.618 4.040 -2.870 1.00 99.99 331 ASP A N 10
ATOM 1453 C CA . ASP A 1 2 ? 4.586 3.432 -1.924 1.00 99.99 331 ASP A CA 10
ATOM 1454 C C . ASP A 1 2 ? 4.668 1.890 -1.972 1.00 99.99 331 ASP A C 10
ATOM 1455 O O . ASP A 1 2 ? 5.657 1.306 -1.544 1.00 99.99 331 ASP A O 10
ATOM 1461 N N . GLU A 1 3 ? 3.556 1.262 -2.352 1.00 99.99 332 GLU A N 10
ATOM 1462 C CA . GLU A 1 3 ? 3.475 -0.192 -2.561 1.00 99.99 332 GLU A CA 10
ATOM 1463 C C . GLU A 1 3 ? 3.072 -0.469 -4.021 1.00 99.99 332 GLU A C 10
ATOM 1464 O O . GLU A 1 3 ? 1.906 -0.345 -4.396 1.00 99.99 332 GLU A O 10
ATOM 1471 N N . ALA A 1 4 ? 4.038 -0.993 -4.770 1.00 99.99 333 ALA A N 10
ATOM 1472 C CA . ALA A 1 4 ? 3.964 -1.184 -6.234 1.00 99.99 333 ALA A CA 10
ATOM 1473 C C . ALA A 1 4 ? 2.727 -1.890 -6.827 1.00 99.99 333 ALA A C 10
ATOM 1474 O O . ALA A 1 4 ? 2.104 -1.331 -7.728 1.00 99.99 333 ALA A O 10
ATOM 1500 N N . VAL A 1 8 ? -5.272 0.733 -5.976 1.00 99.99 337 VAL A N 10
ATOM 1501 C CA . VAL A 1 8 ? -6.711 0.446 -5.766 1.00 99.99 337 VAL A CA 10
ATOM 1502 C C . VAL A 1 8 ? -6.959 -0.270 -4.422 1.00 99.99 337 VAL A C 10
ATOM 1503 O O . VAL A 1 8 ? -7.771 0.177 -3.617 1.00 99.99 337 VAL A O 10
ATOM 1515 N N . LYS A 1 10 ? -5.013 -0.454 -1.749 1.00 99.99 339 LYS A N 10
ATOM 1516 C CA . LYS A 1 10 ? -4.111 0.096 -0.713 1.00 99.99 339 LYS A CA 10
ATOM 1517 C C . LYS A 1 10 ? -4.686 0.069 0.708 1.00 99.99 339 LYS A C 10
ATOM 1518 O O . LYS A 1 10 ? -5.553 0.846 1.098 1.00 99.99 339 LYS A O 10
ATOM 1536 N N . GLU A 1 12 ? -3.859 -2.613 4.662 1.00 99.99 341 GLU A N 10
ATOM 1537 C CA . GLU A 1 12 ? -2.824 -3.112 5.594 1.00 99.99 341 GLU A CA 10
ATOM 1538 C C . GLU A 1 12 ? -1.725 -3.946 4.905 1.00 99.99 341 GLU A C 10
ATOM 1539 O O . GLU A 1 12 ? -0.550 -3.747 5.198 1.00 99.99 341 GLU A O 10
ATOM 1561 N N . GLN A 1 15 ? 0.598 -1.697 3.276 1.00 99.99 344 GLN A N 10
ATOM 1562 C CA . GLN A 1 15 ? 1.418 -1.015 4.295 1.00 99.99 344 GLN A CA 10
ATOM 1563 C C . GLN A 1 15 ? 2.512 -1.896 4.918 1.00 99.99 344 GLN A C 10
ATOM 1564 O O . GLN A 1 15 ? 3.673 -1.489 4.942 1.00 99.99 344 GLN A O 10
ATOM 1573 N N . VAL A 1 16 ? 2.175 -3.146 5.232 1.00 99.99 345 VAL A N 10
ATOM 1574 C CA . VAL A 1 16 ? 3.159 -4.135 5.725 1.00 99.99 345 VAL A CA 10
ATOM 1575 C C . VAL A 1 16 ? 4.241 -4.516 4.698 1.00 99.99 345 VAL A C 10
ATOM 1576 O O . VAL A 1 16 ? 5.424 -4.505 5.025 1.00 99.99 345 VAL A O 10
ATOM 1581 N N . ALA A 1 17 ? 3.838 -4.650 3.430 1.00 99.99 346 ALA A N 10
ATOM 1582 C CA . ALA A 1 17 ? 4.752 -4.997 2.320 1.00 99.99 346 ALA A CA 10
ATOM 1583 C C . ALA A 1 17 ? 5.913 -4.006 2.059 1.00 99.99 346 ALA A C 10
ATOM 1584 O O . ALA A 1 17 ? 6.944 -4.456 1.558 1.00 99.99 346 ALA A O 10
ATOM 1587 N N . PRO A 1 18 ? 5.733 -2.687 2.257 1.00 99.99 347 PRO A N 10
ATOM 1588 C CA . PRO A 1 18 ? 6.884 -1.770 2.373 1.00 99.99 347 PRO A CA 10
ATOM 1589 C C . PRO A 1 18 ? 7.406 -1.579 3.810 1.00 99.99 347 PRO A C 10
ATOM 1590 O O . PRO A 1 18 ? 8.605 -1.403 3.997 1.00 99.99 347 PRO A O 10
ATOM 1594 N N . ALA A 1 19 ? 6.505 -1.558 4.793 1.00 99.99 348 ALA A N 10
ATOM 1595 C CA . ALA A 1 19 ? 6.861 -1.403 6.223 1.00 99.99 348 ALA A CA 10
ATOM 1596 C C . ALA A 1 19 ? 6.376 -2.555 7.127 1.00 99.99 348 ALA A C 10
ATOM 1597 O O . ALA A 1 19 ? 7.252 -3.337 7.553 1.00 99.99 348 ALA A O 10
ATOM 1601 N N . ASP A 1 1 ? 1.924 8.455 -1.210 1.00 99.99 330 ASP A N 11
ATOM 1602 C CA . ASP A 1 1 ? 3.201 8.245 -1.904 1.00 99.99 330 ASP A CA 11
ATOM 1603 C C . ASP A 1 1 ? 4.332 7.793 -0.958 1.00 99.99 330 ASP A C 11
ATOM 1604 O O . ASP A 1 1 ? 5.504 8.127 -1.143 1.00 99.99 330 ASP A O 11
ATOM 1612 N N . ASP A 1 2 ? 3.951 6.956 0.008 1.00 99.99 331 ASP A N 11
ATOM 1613 C CA . ASP A 1 2 ? 4.879 6.331 0.966 1.00 99.99 331 ASP A CA 11
ATOM 1614 C C . ASP A 1 2 ? 5.068 4.863 0.556 1.00 99.99 331 ASP A C 11
ATOM 1615 O O . ASP A 1 2 ? 6.102 4.508 -0.006 1.00 99.99 331 ASP A O 11
ATOM 1621 N N . GLU A 1 3 ? 4.042 4.056 0.824 1.00 99.99 332 GLU A N 11
ATOM 1622 C CA . GLU A 1 3 ? 3.860 2.710 0.264 1.00 99.99 332 GLU A CA 11
ATOM 1623 C C . GLU A 1 3 ? 3.556 2.880 -1.234 1.00 99.99 332 GLU A C 11
ATOM 1624 O O . GLU A 1 3 ? 2.855 3.812 -1.635 1.00 99.99 332 GLU A O 11
ATOM 1631 N N . ALA A 1 4 ? 4.118 1.976 -2.037 1.00 99.99 333 ALA A N 11
ATOM 1632 C CA . ALA A 1 4 ? 4.116 2.067 -3.509 1.00 99.99 333 ALA A CA 11
ATOM 1633 C C . ALA A 1 4 ? 2.729 2.241 -4.154 1.00 99.99 333 ALA A C 11
ATOM 1634 O O . ALA A 1 4 ? 2.489 3.291 -4.746 1.00 99.99 333 ALA A O 11
ATOM 1660 N N . VAL A 1 8 ? -5.651 5.523 -3.276 1.00 99.99 337 VAL A N 11
ATOM 1661 C CA . VAL A 1 8 ? -6.960 4.840 -3.338 1.00 99.99 337 VAL A CA 11
ATOM 1662 C C . VAL A 1 8 ? -6.818 3.409 -2.794 1.00 99.99 337 VAL A C 11
ATOM 1663 O O . VAL A 1 8 ? -7.385 3.108 -1.743 1.00 99.99 337 VAL A O 11
ATOM 1675 N N . LYS A 1 10 ? -5.032 1.476 -0.955 1.00 99.99 339 LYS A N 11
ATOM 1676 C CA . LYS A 1 10 ? -4.100 1.493 0.180 1.00 99.99 339 LYS A CA 11
ATOM 1677 C C . LYS A 1 10 ? -4.779 0.826 1.378 1.00 99.99 339 LYS A C 11
ATOM 1678 O O . LYS A 1 10 ? -5.805 1.283 1.884 1.00 99.99 339 LYS A O 11
ATOM 1696 N N . GLU A 1 12 ? -3.863 -2.098 4.891 1.00 99.99 341 GLU A N 11
ATOM 1697 C CA . GLU A 1 12 ? -2.852 -2.606 5.842 1.00 99.99 341 GLU A CA 11
ATOM 1698 C C . GLU A 1 12 ? -1.980 -3.685 5.181 1.00 99.99 341 GLU A C 11
ATOM 1699 O O . GLU A 1 12 ? -0.764 -3.661 5.353 1.00 99.99 341 GLU A O 11
ATOM 1721 N N . GLN A 1 15 ? 0.470 -1.861 2.990 1.00 99.99 344 GLN A N 11
ATOM 1722 C CA . GLN A 1 15 ? 1.352 -1.185 3.962 1.00 99.99 344 GLN A CA 11
ATOM 1723 C C . GLN A 1 15 ? 2.468 -2.097 4.489 1.00 99.99 344 GLN A C 11
ATOM 1724 O O . GLN A 1 15 ? 3.539 -1.598 4.824 1.00 99.99 344 GLN A O 11
ATOM 1733 N N . VAL A 1 16 ? 2.181 -3.402 4.563 1.00 99.99 345 VAL A N 11
ATOM 1734 C CA . VAL A 1 16 ? 3.130 -4.451 4.991 1.00 99.99 345 VAL A CA 11
ATOM 1735 C C . VAL A 1 16 ? 4.361 -4.524 4.066 1.00 99.99 345 VAL A C 11
ATOM 1736 O O . VAL A 1 16 ? 5.469 -4.738 4.561 1.00 99.99 345 VAL A O 11
ATOM 1741 N N . ALA A 1 17 ? 4.160 -4.263 2.771 1.00 99.99 346 ALA A N 11
ATOM 1742 C CA . ALA A 1 17 ? 5.218 -4.361 1.749 1.00 99.99 346 ALA A CA 11
ATOM 1743 C C . ALA A 1 17 ? 6.459 -3.488 2.030 1.00 99.99 346 ALA A C 11
ATOM 1744 O O . ALA A 1 17 ? 7.555 -3.935 1.688 1.00 99.99 346 ALA A O 11
ATOM 1747 N N . PRO A 1 18 ? 6.325 -2.275 2.595 1.00 99.99 347 PRO A N 11
ATOM 1748 C CA . PRO A 1 18 ? 7.473 -1.620 3.254 1.00 99.99 347 PRO A CA 11
ATOM 1749 C C . PRO A 1 18 ? 7.559 -1.880 4.771 1.00 99.99 347 PRO A C 11
ATOM 1750 O O . PRO A 1 18 ? 8.654 -2.123 5.279 1.00 99.99 347 PRO A O 11
ATOM 1754 N N . ALA A 1 19 ? 6.413 -1.831 5.460 1.00 99.99 348 ALA A N 11
ATOM 1755 C CA . ALA A 1 19 ? 6.315 -2.024 6.918 1.00 99.99 348 ALA A CA 11
ATOM 1756 C C . ALA A 1 19 ? 5.150 -2.963 7.273 1.00 99.99 348 ALA A C 11
ATOM 1757 O O . ALA A 1 19 ? 5.447 -4.165 7.436 1.00 99.99 348 ALA A O 11
ATOM 1761 N N . ASP A 1 1 ? 1.083 6.084 -2.613 1.00 99.99 330 ASP A N 12
ATOM 1762 C CA . ASP A 1 1 ? 2.449 6.104 -3.171 1.00 99.99 330 ASP A CA 12
ATOM 1763 C C . ASP A 1 1 ? 3.548 5.737 -2.158 1.00 99.99 330 ASP A C 12
ATOM 1764 O O . ASP A 1 1 ? 4.738 5.827 -2.469 1.00 99.99 330 ASP A O 12
ATOM 1772 N N . ASP A 1 2 ? 3.128 5.237 -0.989 1.00 99.99 331 ASP A N 12
ATOM 1773 C CA . ASP A 1 2 ? 4.011 4.668 0.045 1.00 99.99 331 ASP A CA 12
ATOM 1774 C C . ASP A 1 2 ? 4.524 3.300 -0.426 1.00 99.99 331 ASP A C 12
ATOM 1775 O O . ASP A 1 2 ? 5.723 3.127 -0.646 1.00 99.99 331 ASP A O 12
ATOM 1781 N N . GLU A 1 3 ? 3.604 2.335 -0.487 1.00 99.99 332 GLU A N 12
ATOM 1782 C CA . GLU A 1 3 ? 3.737 1.099 -1.265 1.00 99.99 332 GLU A CA 12
ATOM 1783 C C . GLU A 1 3 ? 3.512 1.468 -2.748 1.00 99.99 332 GLU A C 12
ATOM 1784 O O . GLU A 1 3 ? 2.782 2.407 -3.067 1.00 99.99 332 GLU A O 12
ATOM 1791 N N . ALA A 1 4 ? 4.214 0.748 -3.620 1.00 99.99 333 ALA A N 12
ATOM 1792 C CA . ALA A 1 4 ? 4.332 1.081 -5.054 1.00 99.99 333 ALA A CA 12
ATOM 1793 C C . ALA A 1 4 ? 3.113 0.835 -5.963 1.00 99.99 333 ALA A C 12
ATOM 1794 O O . ALA A 1 4 ? 2.915 1.593 -6.912 1.00 99.99 333 ALA A O 12
ATOM 1820 N N . VAL A 1 8 ? -6.110 2.391 -5.177 1.00 99.99 337 VAL A N 12
ATOM 1821 C CA . VAL A 1 8 ? -7.412 1.730 -4.954 1.00 99.99 337 VAL A CA 12
ATOM 1822 C C . VA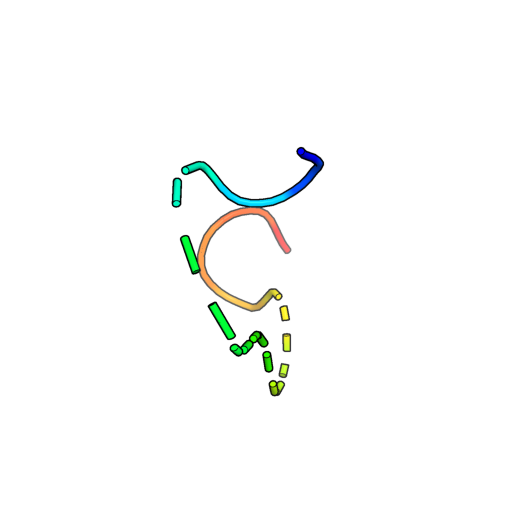L A 1 8 ? -7.272 0.584 -3.934 1.00 99.99 337 VAL A C 12
ATOM 1823 O O . VAL A 1 8 ? -7.825 0.680 -2.838 1.00 99.99 337 VAL A O 12
ATOM 1835 N N . LYS A 1 10 ? -5.105 -0.338 -1.971 1.00 99.99 339 LYS A N 12
ATOM 1836 C CA . LYS A 1 10 ? -4.128 -0.013 -0.917 1.00 99.99 339 LYS A CA 12
ATOM 1837 C C . LYS A 1 10 ? -4.773 -0.172 0.465 1.00 99.99 339 LYS A C 12
ATOM 1838 O O . LYS A 1 10 ? -5.684 0.567 0.847 1.00 99.99 339 LYS A O 12
ATOM 1856 N N . GLU A 1 12 ? -3.931 -2.345 4.649 1.00 99.99 341 GLU A N 12
ATOM 1857 C CA . GLU A 1 12 ? -2.908 -2.705 5.648 1.00 99.99 341 GLU A CA 12
ATOM 1858 C C . GLU A 1 12 ? -1.894 -3.688 5.045 1.00 99.99 341 GLU A C 12
ATOM 1859 O O . GLU A 1 12 ? -0.702 -3.501 5.263 1.00 99.99 341 GLU A O 12
ATOM 1881 N N . GLN A 1 15 ? 0.452 -1.643 3.087 1.00 99.99 344 GLN A N 12
ATOM 1882 C CA . GLN A 1 15 ? 1.398 -1.032 4.046 1.00 99.99 344 GLN A CA 12
ATOM 1883 C C . GLN A 1 15 ? 2.487 -2.007 4.530 1.00 99.99 344 GLN A C 12
ATOM 1884 O O . GLN A 1 15 ? 3.609 -1.570 4.766 1.00 99.99 344 GLN A O 12
ATOM 1893 N N . VAL A 1 16 ? 2.141 -3.296 4.623 1.00 99.99 345 VAL A N 12
ATOM 1894 C CA . VAL A 1 16 ? 3.028 -4.403 5.043 1.00 99.99 345 VAL A CA 12
ATOM 1895 C C . VAL A 1 16 ? 4.261 -4.556 4.130 1.00 99.99 345 VAL A C 12
ATOM 1896 O O . VAL A 1 16 ? 5.347 -4.827 4.638 1.00 99.99 345 VAL A O 12
ATOM 1901 N N . ALA A 1 17 ? 4.068 -4.390 2.819 1.00 99.99 346 ALA A N 12
ATOM 1902 C CA . ALA A 1 17 ? 5.141 -4.574 1.824 1.00 99.99 346 ALA A CA 12
ATOM 1903 C C . ALA A 1 17 ? 6.378 -3.680 2.060 1.00 99.99 346 ALA A C 12
ATOM 1904 O O . ALA A 1 17 ? 7.481 -4.165 1.811 1.00 99.99 346 ALA A O 12
ATOM 1907 N N . PRO A 1 18 ? 6.232 -2.418 2.506 1.00 99.99 347 PRO A N 12
ATOM 1908 C CA . PRO A 1 18 ? 7.364 -1.694 3.119 1.00 99.99 347 PRO A CA 12
ATOM 1909 C C . PRO A 1 18 ? 7.546 -1.898 4.635 1.00 99.99 347 PRO A C 12
ATOM 1910 O O . PRO A 1 18 ? 8.687 -1.910 5.100 1.00 99.99 347 PRO A O 12
ATOM 1914 N N . ALA A 1 19 ? 6.443 -2.080 5.374 1.00 99.99 348 ALA A N 12
ATOM 1915 C CA . ALA A 1 19 ? 6.441 -2.255 6.842 1.00 99.99 348 ALA A CA 12
ATOM 1916 C C . ALA A 1 19 ? 5.103 -2.832 7.329 1.00 99.99 348 ALA A C 12
ATOM 1917 O O . ALA A 1 19 ? 5.119 -4.024 7.703 1.00 99.99 348 ALA A O 12
ATOM 1921 N N . ASP A 1 1 ? 1.582 6.069 -2.862 1.00 99.99 330 ASP A N 13
ATOM 1922 C CA . ASP A 1 1 ? 2.892 5.664 -3.401 1.00 99.99 330 ASP A CA 13
ATOM 1923 C C . ASP A 1 1 ? 3.989 5.492 -2.340 1.00 99.99 330 ASP A C 13
ATOM 1924 O O . ASP A 1 1 ? 5.167 5.778 -2.577 1.00 99.99 330 ASP A O 13
ATOM 1932 N N . ASP A 1 2 ? 3.583 4.996 -1.159 1.00 99.99 331 ASP A N 13
ATOM 1933 C CA . ASP A 1 2 ? 4.513 4.497 -0.131 1.00 99.99 331 ASP A CA 13
ATOM 1934 C C . ASP A 1 2 ? 4.871 3.032 -0.418 1.00 99.99 331 ASP A C 13
ATOM 1935 O O . ASP A 1 2 ? 6.048 2.670 -0.440 1.00 99.99 331 ASP A O 13
ATOM 1941 N N . GLU A 1 3 ? 3.831 2.204 -0.524 1.00 99.99 332 GLU A N 13
ATOM 1942 C CA . GLU A 1 3 ? 3.835 0.952 -1.291 1.00 99.99 332 GLU A CA 13
ATOM 1943 C C . GLU A 1 3 ? 3.585 1.348 -2.761 1.00 99.99 332 GLU A C 13
ATOM 1944 O O . GLU A 1 3 ? 2.838 2.281 -3.051 1.00 99.99 332 GLU A O 13
ATOM 1951 N N . ALA A 1 4 ? 4.254 0.633 -3.663 1.00 99.99 333 ALA A N 13
ATOM 1952 C CA . ALA A 1 4 ? 4.355 0.990 -5.092 1.00 99.99 333 ALA A CA 13
ATOM 1953 C C . ALA A 1 4 ? 3.119 0.813 -5.999 1.00 99.99 333 ALA A C 13
ATOM 1954 O O . ALA A 1 4 ? 2.957 1.592 -6.937 1.00 99.99 333 ALA A O 13
ATOM 1980 N N . VAL A 1 8 ? -5.976 2.561 -5.140 1.00 99.99 337 VAL A N 13
ATOM 1981 C CA . VAL A 1 8 ? -7.279 1.872 -5.053 1.00 99.99 337 VAL A CA 13
ATOM 1982 C C . VAL A 1 8 ? -7.189 0.650 -4.114 1.00 99.99 337 VAL A C 13
ATOM 1983 O O . VAL A 1 8 ? -7.847 0.640 -3.075 1.00 99.99 337 VAL A O 13
ATOM 1995 N N . LYS A 1 10 ? -5.025 -0.296 -2.101 1.00 99.99 339 LYS A N 13
ATOM 1996 C CA . LYS A 1 10 ? -4.113 -0.018 -0.975 1.00 99.99 339 LYS A CA 13
ATOM 1997 C C . LYS A 1 10 ? -4.796 -0.198 0.392 1.00 99.99 339 LYS A C 13
ATOM 1998 O O . LYS A 1 10 ? -5.695 0.555 0.769 1.00 99.99 339 LYS A O 13
ATOM 2016 N N . GLU A 1 12 ? -3.939 -2.344 4.600 1.00 99.99 341 GLU A N 13
ATOM 2017 C CA . GLU A 1 12 ? -2.899 -2.679 5.589 1.00 99.99 341 GLU A CA 13
ATOM 2018 C C . GLU A 1 12 ? -1.904 -3.700 5.009 1.00 99.99 341 GLU A C 13
ATOM 2019 O O . GLU A 1 12 ? -0.709 -3.543 5.239 1.00 99.99 341 GLU A O 13
ATOM 2041 N N . GLN A 1 15 ? 0.431 -1.662 3.138 1.00 99.99 344 GLN A N 13
ATOM 2042 C CA . GLN A 1 15 ? 1.371 -1.049 4.103 1.00 99.99 344 GLN A CA 13
ATOM 2043 C C . GLN A 1 15 ? 2.493 -2.008 4.551 1.00 99.99 344 GLN A C 13
ATOM 2044 O O . GLN A 1 15 ? 3.618 -1.555 4.735 1.00 99.99 344 GLN A O 13
ATOM 2053 N N . VAL A 1 16 ? 2.168 -3.300 4.666 1.00 99.99 345 VAL A N 13
ATOM 2054 C CA . VAL A 1 16 ? 3.082 -4.391 5.077 1.00 99.99 345 VAL A CA 13
ATOM 2055 C C . VAL A 1 16 ? 4.298 -4.540 4.141 1.00 99.99 345 VAL A C 13
ATOM 2056 O O . VAL A 1 16 ? 5.396 -4.803 4.632 1.00 99.99 345 VAL A O 13
ATOM 2061 N N . ALA A 1 17 ? 4.080 -4.391 2.833 1.00 99.99 346 ALA A N 13
ATOM 2062 C CA . ALA A 1 17 ? 5.140 -4.574 1.819 1.00 99.99 346 ALA A CA 13
ATOM 2063 C C . ALA A 1 17 ? 6.378 -3.676 2.033 1.00 99.99 346 ALA A C 13
ATOM 2064 O O . ALA A 1 17 ? 7.479 -4.156 1.760 1.00 99.99 346 ALA A O 13
ATOM 2067 N N . PRO A 1 18 ? 6.236 -2.415 2.481 1.00 99.99 347 PRO A N 13
ATOM 2068 C CA . PRO A 1 18 ? 7.373 -1.693 3.087 1.00 99.99 347 PRO A CA 13
ATOM 2069 C C . PRO A 1 18 ? 7.564 -1.887 4.601 1.00 99.99 347 PRO A C 13
ATOM 2070 O O . PRO A 1 18 ? 8.710 -1.914 5.052 1.00 99.99 347 PRO A O 13
ATOM 2074 N N . ALA A 1 19 ? 6.469 -2.048 5.359 1.00 99.99 348 ALA A N 13
ATOM 2075 C CA . ALA A 1 19 ? 6.489 -2.209 6.828 1.00 99.99 348 ALA A CA 13
ATOM 2076 C C . ALA A 1 19 ? 5.141 -2.726 7.356 1.00 99.99 348 ALA A C 13
ATOM 2077 O O . ALA A 1 19 ? 5.135 -3.890 7.810 1.00 99.99 348 ALA A O 13
ATOM 2081 N N . ASP A 1 1 ? 2.796 6.506 -3.932 1.00 99.99 330 ASP A N 14
ATOM 2082 C CA . ASP A 1 1 ? 4.130 5.992 -4.319 1.00 99.99 330 ASP A CA 14
ATOM 2083 C C . ASP A 1 1 ? 4.871 5.245 -3.160 1.00 99.99 330 ASP A C 14
ATOM 2084 O O . ASP A 1 1 ? 5.629 4.328 -3.475 1.00 99.99 330 ASP A O 14
ATOM 2092 N N . ASP A 1 2 ? 4.651 5.584 -1.866 1.00 99.99 331 ASP A N 14
ATOM 2093 C CA . ASP A 1 2 ? 5.388 5.075 -0.657 1.00 99.99 331 ASP A CA 14
ATOM 2094 C C . ASP A 1 2 ? 5.550 3.553 -0.628 1.00 99.99 331 ASP A C 14
ATOM 2095 O O . ASP A 1 2 ? 6.666 3.043 -0.536 1.00 99.99 331 ASP A O 14
ATOM 2101 N N . GLU A 1 3 ? 4.412 2.880 -0.713 1.00 99.99 332 GLU A N 14
ATOM 2102 C CA . GLU A 1 3 ? 4.335 1.476 -1.124 1.00 99.99 332 GLU A CA 14
ATOM 2103 C C . GLU A 1 3 ? 3.960 1.578 -2.638 1.00 99.99 332 GLU A C 14
ATOM 2104 O O . GLU A 1 3 ? 3.084 2.367 -3.001 1.00 99.99 332 GLU A O 14
ATOM 2111 N N . ALA A 1 4 ? 4.555 0.745 -3.504 1.00 99.99 333 ALA A N 14
ATOM 2112 C CA . ALA A 1 4 ? 4.505 0.877 -4.989 1.00 99.99 333 ALA A CA 14
ATOM 2113 C C . ALA A 1 4 ? 3.154 0.628 -5.726 1.00 99.99 333 ALA A C 14
ATOM 2114 O O . ALA A 1 4 ? 2.843 1.420 -6.618 1.00 99.99 333 ALA A O 14
ATOM 2140 N N . VAL A 1 8 ? -5.973 3.620 -4.467 1.00 99.99 337 VAL A N 14
ATOM 2141 C CA . VAL A 1 8 ? -7.383 3.235 -4.130 1.00 99.99 337 VAL A CA 14
ATOM 2142 C C . VAL A 1 8 ? -7.353 2.090 -3.065 1.00 99.99 337 VAL A C 14
ATOM 2143 O O . VAL A 1 8 ? -7.688 2.367 -1.914 1.00 99.99 337 VAL A O 14
ATOM 2155 N N . LYS A 1 10 ? -5.252 0.752 -1.148 1.00 99.99 339 LYS A N 14
ATOM 2156 C CA . LYS A 1 10 ? -4.030 0.950 -0.317 1.00 99.99 339 LYS A CA 14
ATOM 2157 C C . LYS A 1 10 ? -4.436 0.901 1.183 1.00 99.99 339 LYS A C 14
ATOM 2158 O O . LYS A 1 10 ? -4.885 1.902 1.743 1.00 99.99 339 LYS A O 14
ATOM 2176 N N . GLU A 1 12 ? -3.742 -2.143 4.957 1.00 99.99 341 GLU A N 14
ATOM 2177 C CA . GLU A 1 12 ? -2.688 -2.818 5.783 1.00 99.99 341 GLU A CA 14
ATOM 2178 C C . GLU A 1 12 ? -1.865 -3.857 4.966 1.00 99.99 341 GLU A C 14
ATOM 2179 O O . GLU A 1 12 ? -0.643 -3.759 5.024 1.00 99.99 341 GLU A O 14
ATOM 2201 N N . GLN A 1 15 ? 0.468 -1.567 3.035 1.00 99.99 344 GLN A N 14
ATOM 2202 C CA . GLN A 1 15 ? 1.448 -0.866 3.950 1.00 99.99 344 GLN A CA 14
ATOM 2203 C C . GLN A 1 15 ? 2.482 -1.838 4.612 1.00 99.99 344 GLN A C 14
ATOM 2204 O O . GLN A 1 15 ? 3.534 -1.346 5.013 1.00 99.99 344 GLN A O 14
ATOM 2213 N N . VAL A 1 16 ? 2.221 -3.161 4.751 1.00 99.99 345 VAL A N 14
ATOM 2214 C CA . VAL A 1 16 ? 3.148 -4.225 5.279 1.00 99.99 345 VAL A CA 14
ATOM 2215 C C . VAL A 1 16 ? 4.305 -4.470 4.259 1.00 99.99 345 VAL A C 14
ATOM 2216 O O . VAL A 1 16 ? 5.429 -4.682 4.715 1.00 99.99 345 VAL A O 14
ATOM 2221 N N . ALA A 1 17 ? 4.069 -4.384 2.929 1.00 99.99 346 ALA A N 14
ATOM 2222 C CA . ALA A 1 17 ? 5.083 -4.584 1.842 1.00 99.99 346 ALA A CA 14
ATOM 2223 C C . ALA A 1 17 ? 6.346 -3.704 2.069 1.00 99.99 346 ALA A C 14
ATOM 2224 O O . ALA A 1 17 ? 7.432 -4.198 1.765 1.00 99.99 346 ALA A O 14
ATOM 2227 N N . PRO A 1 18 ? 6.258 -2.454 2.582 1.00 99.99 347 PRO A N 14
ATOM 2228 C CA . PRO A 1 18 ? 7.428 -1.752 3.167 1.00 99.99 347 PRO A CA 14
ATOM 2229 C C . PRO A 1 18 ? 7.533 -1.932 4.706 1.00 99.99 347 PRO A C 14
ATOM 2230 O O . PRO A 1 18 ? 8.564 -2.411 5.173 1.00 99.99 347 PRO A O 14
ATOM 2234 N N . ALA A 1 19 ? 6.470 -1.609 5.463 1.00 99.99 348 ALA A N 14
ATOM 2235 C CA . ALA A 1 19 ? 6.418 -1.677 6.945 1.00 99.99 348 ALA A CA 14
ATOM 2236 C C . ALA A 1 19 ? 5.326 -2.660 7.396 1.00 99.99 348 ALA A C 14
ATOM 2237 O O . ALA A 1 19 ? 5.684 -3.852 7.516 1.00 99.99 348 ALA A O 14
ATOM 2241 N N . ASP A 1 1 ? 2.101 4.536 -4.584 1.00 99.99 330 ASP A N 15
ATOM 2242 C CA . ASP A 1 1 ? 3.521 4.360 -4.968 1.00 99.99 330 ASP A CA 15
ATOM 2243 C C . ASP A 1 1 ? 4.379 3.672 -3.853 1.00 99.99 330 ASP A C 15
ATOM 2244 O O . ASP A 1 1 ? 5.235 2.867 -4.218 1.00 99.99 330 ASP A O 15
ATOM 2252 N N . ASP A 1 2 ? 4.152 3.921 -2.537 1.00 99.99 331 ASP A N 15
ATOM 2253 C CA . ASP A 1 2 ? 4.988 3.438 -1.381 1.00 99.99 331 ASP A CA 15
ATOM 2254 C C . ASP A 1 2 ? 5.152 1.904 -1.327 1.00 99.99 331 ASP A C 15
ATOM 2255 O O . ASP A 1 2 ? 6.238 1.410 -1.030 1.00 99.99 331 ASP A O 15
ATOM 2261 N N . GLU A 1 3 ? 4.052 1.194 -1.582 1.00 99.99 332 GLU A N 15
ATOM 2262 C CA . GLU A 1 3 ? 4.022 -0.242 -1.928 1.00 99.99 332 GLU A CA 15
ATOM 2263 C C . GLU A 1 3 ? 3.683 -0.204 -3.454 1.00 99.99 332 GLU A C 15
ATOM 2264 O O . GLU A 1 3 ? 2.816 0.566 -3.869 1.00 99.99 332 GLU A O 15
ATOM 2271 N N . ALA A 1 4 ? 4.317 -1.046 -4.289 1.00 99.99 333 ALA A N 15
ATOM 2272 C CA . ALA A 1 4 ? 4.252 -0.974 -5.780 1.00 99.99 333 ALA A CA 15
ATOM 2273 C C . ALA A 1 4 ? 2.860 -1.208 -6.433 1.00 99.99 333 ALA A C 15
ATOM 2274 O O . ALA A 1 4 ? 2.449 -0.367 -7.232 1.00 99.99 333 ALA A O 15
ATOM 2300 N N . VAL A 1 8 ? -5.937 1.622 -5.565 1.00 99.99 337 VAL A N 15
ATOM 2301 C CA . VAL A 1 8 ? -7.421 1.449 -5.417 1.00 99.99 337 VAL A CA 15
ATOM 2302 C C . VAL A 1 8 ? -7.763 1.536 -3.899 1.00 99.99 337 VAL A C 15
ATOM 2303 O O . VAL A 1 8 ? -8.039 2.640 -3.431 1.00 99.99 337 VAL A O 15
ATOM 2315 N N . LYS A 1 10 ? -5.774 1.034 -0.856 1.00 99.99 339 LYS A N 15
ATOM 2316 C CA . LYS A 1 10 ? -4.393 0.947 -0.303 1.00 99.99 339 LYS A CA 15
ATOM 2317 C C . LYS A 1 10 ? -4.496 0.956 1.248 1.00 99.99 339 LYS A C 15
ATOM 2318 O O . LYS A 1 10 ? -4.551 2.021 1.865 1.00 99.99 339 LYS A O 15
ATOM 2336 N N . GLU A 1 12 ? -3.849 -2.086 4.986 1.00 99.99 341 GLU A N 15
ATOM 2337 C CA . GLU A 1 12 ? -2.804 -2.791 5.790 1.00 99.99 341 GLU A CA 15
ATOM 2338 C C . GLU A 1 12 ? -1.927 -3.770 4.962 1.00 99.99 341 GLU A C 15
ATOM 2339 O O . GLU A 1 12 ? -0.713 -3.609 5.030 1.00 99.99 341 GLU A O 15
ATOM 2361 N N . GLN A 1 15 ? 0.447 -1.567 3.070 1.00 99.99 344 GLN A N 15
ATOM 2362 C CA . GLN A 1 15 ? 1.399 -0.927 4.043 1.00 99.99 344 GLN A CA 15
ATOM 2363 C C . GLN A 1 15 ? 2.450 -1.946 4.603 1.00 99.99 344 GLN A C 15
ATOM 2364 O O . GLN A 1 15 ? 3.531 -1.493 4.969 1.00 99.99 344 GLN A O 15
ATOM 2373 N N . VAL A 1 16 ? 2.170 -3.271 4.689 1.00 99.99 345 VAL A N 15
ATOM 2374 C CA . VAL A 1 16 ? 3.058 -4.371 5.210 1.00 99.99 345 VAL A CA 15
ATOM 2375 C C . VAL A 1 16 ? 4.298 -4.574 4.293 1.00 99.99 345 VAL A C 15
ATOM 2376 O O . VAL A 1 16 ? 5.388 -4.770 4.830 1.00 99.99 345 VAL A O 15
ATOM 2381 N N . ALA A 1 17 ? 4.157 -4.498 2.957 1.00 99.99 346 ALA A N 15
ATOM 2382 C CA . ALA A 1 17 ? 5.264 -4.729 1.986 1.00 99.99 346 ALA A CA 15
ATOM 2383 C C . ALA A 1 17 ? 6.471 -3.767 2.192 1.00 99.99 346 ALA A C 15
ATOM 2384 O O . ALA A 1 17 ? 7.591 -4.270 2.103 1.00 99.99 346 ALA A O 15
ATOM 2387 N N . PRO A 1 18 ? 6.317 -2.452 2.473 1.00 99.99 347 PRO A N 15
ATOM 2388 C CA . PRO A 1 18 ? 7.428 -1.598 2.974 1.00 99.99 347 PRO A CA 15
ATOM 2389 C C . PRO A 1 18 ? 7.563 -1.690 4.535 1.00 99.99 347 PRO A C 15
ATOM 2390 O O . PRO A 1 18 ? 8.698 -1.713 5.008 1.00 99.99 347 PRO A O 15
ATOM 2394 N N . ALA A 1 19 ? 6.460 -1.765 5.321 1.00 99.99 348 ALA A N 15
ATOM 2395 C CA . ALA A 1 19 ? 6.416 -1.837 6.820 1.00 99.99 348 ALA A CA 15
ATOM 2396 C C . ALA A 1 19 ? 5.469 -2.945 7.304 1.00 99.99 348 ALA A C 15
ATOM 2397 O O . ALA A 1 19 ? 5.990 -4.064 7.501 1.00 99.99 348 ALA A O 15
ATOM 2401 N N . ASP A 1 1 ? 1.503 5.809 -3.591 1.00 99.99 330 ASP A N 16
ATOM 2402 C CA . ASP A 1 1 ? 2.764 5.346 -4.218 1.00 99.99 330 ASP A CA 16
ATOM 2403 C C . ASP A 1 1 ? 3.770 4.739 -3.193 1.00 99.99 330 ASP A C 16
ATOM 2404 O O . ASP A 1 1 ? 4.708 4.077 -3.637 1.00 99.99 330 ASP A O 16
ATOM 2412 N N . ASP A 1 2 ? 3.590 4.944 -1.867 1.00 99.99 331 ASP A N 16
ATOM 2413 C CA . ASP A 1 2 ? 4.494 4.474 -0.768 1.00 99.99 331 ASP A CA 16
ATOM 2414 C C . ASP A 1 2 ? 4.810 2.966 -0.890 1.00 99.99 331 ASP A C 16
ATOM 2415 O O . ASP A 1 2 ? 5.939 2.546 -0.642 1.00 99.99 331 ASP A O 16
ATOM 2421 N N . GLU A 1 3 ? 3.779 2.193 -1.238 1.00 99.99 332 GLU A N 16
ATOM 2422 C CA . GLU A 1 3 ? 3.889 0.834 -1.798 1.00 99.99 332 GLU A CA 16
ATOM 2423 C C . GLU A 1 3 ? 3.501 1.048 -3.295 1.00 99.99 332 GLU A C 16
ATOM 2424 O O . GLU A 1 3 ? 2.496 1.702 -3.579 1.00 99.99 332 GLU A O 16
ATOM 2431 N N . ALA A 1 4 ? 4.241 0.444 -4.239 1.00 99.99 333 ALA A N 16
ATOM 2432 C CA . ALA A 1 4 ? 4.206 0.748 -5.699 1.00 99.99 333 ALA A CA 16
ATOM 2433 C C . ALA A 1 4 ? 2.931 0.420 -6.529 1.00 99.99 333 ALA A C 16
ATOM 2434 O O . ALA A 1 4 ? 2.583 1.240 -7.377 1.00 99.99 333 ALA A O 16
ATOM 2460 N N . VAL A 1 8 ? -6.161 2.205 -5.403 1.00 99.99 337 VAL A N 16
ATOM 2461 C CA . VAL A 1 8 ? -7.470 1.504 -5.167 1.00 99.99 337 VAL A CA 16
ATOM 2462 C C . VAL A 1 8 ? -7.263 0.325 -4.160 1.00 99.99 337 VAL A C 16
ATOM 2463 O O . VAL A 1 8 ? -7.697 0.462 -3.017 1.00 99.99 337 VAL A O 16
ATOM 2475 N N . LYS A 1 10 ? -4.924 -0.670 -2.307 1.00 99.99 339 LYS A N 16
ATOM 2476 C CA . LYS A 1 10 ? -4.030 -0.310 -1.167 1.00 99.99 339 LYS A CA 16
ATOM 2477 C C . LYS A 1 10 ? -4.726 -0.513 0.207 1.00 99.99 339 LYS A C 16
ATOM 2478 O O . LYS A 1 10 ? -5.657 0.218 0.544 1.00 99.99 339 LYS A O 16
ATOM 2496 N N . GLU A 1 12 ? -3.885 -2.441 4.564 1.00 99.99 341 GLU A N 16
ATOM 2497 C CA . GLU A 1 12 ? -2.836 -2.664 5.604 1.00 99.99 341 GLU A CA 16
ATOM 2498 C C . GLU A 1 12 ? -1.863 -3.747 5.040 1.00 99.99 341 GLU A C 16
ATOM 2499 O O . GLU A 1 12 ? -0.684 -3.653 5.365 1.00 99.99 341 GLU A O 16
ATOM 2521 N N . GLN A 1 15 ? 0.487 -1.710 3.163 1.00 99.99 344 GLN A N 16
ATOM 2522 C CA . GLN A 1 15 ? 1.378 -1.041 4.170 1.00 99.99 344 GLN A CA 16
ATOM 2523 C C . GLN A 1 15 ? 2.428 -2.059 4.729 1.00 99.99 344 GLN A C 16
ATOM 2524 O O . GLN A 1 15 ? 3.535 -1.618 5.024 1.00 99.99 344 GLN A O 16
ATOM 2533 N N . VAL A 1 16 ? 2.117 -3.373 4.875 1.00 99.99 345 VAL A N 16
ATOM 2534 C CA . VAL A 1 16 ? 3.015 -4.494 5.326 1.00 99.99 345 VAL A CA 16
ATOM 2535 C C . VAL A 1 16 ? 4.168 -4.649 4.282 1.00 99.99 345 VAL A C 16
ATOM 2536 O O . VAL A 1 16 ? 5.298 -4.894 4.703 1.00 99.99 345 VAL A O 16
ATOM 2541 N N . ALA A 1 17 ? 3.924 -4.408 2.973 1.00 99.99 346 ALA A N 16
ATOM 2542 C CA . ALA A 1 17 ? 4.917 -4.557 1.864 1.00 99.99 346 ALA A CA 16
ATOM 2543 C C . ALA A 1 17 ? 6.193 -3.680 2.061 1.00 99.99 346 ALA A C 16
ATOM 2544 O O . ALA A 1 17 ? 7.268 -4.237 1.841 1.00 99.99 346 ALA A O 16
ATOM 2547 N N . PRO A 1 18 ? 6.157 -2.385 2.464 1.00 99.99 347 PRO A N 16
ATOM 2548 C CA . PRO A 1 18 ? 7.362 -1.639 2.934 1.00 99.99 347 PRO A CA 16
ATOM 2549 C C . PRO A 1 18 ? 7.555 -1.763 4.482 1.00 99.99 347 PRO A C 16
ATOM 2550 O O . PRO A 1 18 ? 8.692 -1.957 4.908 1.00 99.99 347 PRO A O 16
ATOM 2554 N N . ALA A 1 19 ? 6.482 -1.688 5.302 1.00 99.99 348 ALA A N 16
ATOM 2555 C CA . ALA A 1 19 ? 6.485 -1.775 6.796 1.00 99.99 348 ALA A CA 16
ATOM 2556 C C . ALA A 1 19 ? 5.509 -2.863 7.271 1.00 99.99 348 ALA A C 16
ATOM 2557 O O . ALA A 1 19 ? 5.979 -4.018 7.360 1.00 99.99 348 ALA A O 16
#